Protein AF-A0A651F139-F1 (afdb_monomer_lite)

Foldseek 3Di:
DDPPDDPPPPPPPPVVVVVVVVVVVCCVVCVVVVVVVVVVVVVVVVVVVVVVVVVVVVVVVLVVQLVVCLVLLDLVSLVVSLVVVVLPLVSNLSSLLSSLVSLLVCLVVQFDDDSDPDPDDGDGHDLVNNLLSLVLRLVSLVVNLVVQLPLVRLVSNLSSLVSNLLSLCSNLVSPVVCNVVSNVVSLVSLVSSLVSCVVSVVVVSNVVSVVVCCVQPVDPPPCCVPVPVPDPDLVNDDPVPRDPPVPVPPPPPPVPPVPDDDDDDDPDDDDDPPPDDPDDDPPSVVSVVVSVVVVVPVPSPPNPPPDPDDPPDPDDDDDD

Radius of gyration: 32.13 Å; chains: 1; bounding box: 85×70×100 Å

pLDDT: mean 77.08, std 22.21, range [28.39, 98.5]

Structure (mmCIF, N/CA/C/O backbone):
data_AF-A0A651F139-F1
#
_entry.id   AF-A0A651F139-F1
#
loop_
_atom_site.group_PDB
_atom_site.id
_atom_site.type_symbol
_atom_site.label_atom_id
_atom_site.label_alt_id
_atom_site.label_comp_id
_atom_site.label_asym_id
_atom_site.label_entity_id
_atom_site.label_seq_id
_atom_site.pdbx_PDB_ins_code
_atom_site.Cartn_x
_atom_site.Cartn_y
_atom_site.Cartn_z
_atom_site.occupancy
_atom_site.B_iso_or_equiv
_atom_site.auth_seq_id
_atom_site.auth_comp_id
_atom_site.auth_asym_id
_atom_site.auth_atom_id
_atom_site.pdbx_PDB_model_num
ATOM 1 N N . MET A 1 1 ? -43.007 49.723 67.647 1.00 51.91 1 MET A N 1
ATOM 2 C CA . MET A 1 1 ? -42.426 49.113 66.438 1.00 51.91 1 MET A CA 1
ATOM 3 C C . MET A 1 1 ? -41.345 48.152 66.892 1.00 51.91 1 MET A C 1
ATOM 5 O O . MET A 1 1 ? -40.248 48.615 67.147 1.00 51.91 1 MET A O 1
ATOM 9 N N . ASP A 1 2 ? -41.707 46.887 67.118 1.00 53.62 2 ASP A N 1
ATOM 10 C CA . ASP A 1 2 ? -40.894 45.697 66.803 1.00 53.62 2 ASP A CA 1
ATOM 11 C C . ASP A 1 2 ? -41.680 44.429 67.192 1.00 53.62 2 ASP A C 1
ATOM 13 O O . ASP A 1 2 ? -41.345 43.703 68.119 1.00 53.62 2 ASP A O 1
ATOM 17 N N . ASP A 1 3 ? -42.765 44.176 66.454 1.00 53.47 3 ASP A N 1
ATOM 18 C CA . ASP A 1 3 ? -43.548 42.930 66.505 1.00 53.47 3 ASP A CA 1
ATOM 19 C C . ASP A 1 3 ? -43.219 42.073 65.269 1.00 53.47 3 ASP A C 1
ATOM 21 O O . ASP A 1 3 ? -44.079 41.742 64.456 1.00 53.47 3 ASP A O 1
ATOM 25 N N . ARG A 1 4 ? -41.928 41.789 65.056 1.00 56.38 4 ARG A N 1
ATOM 26 C CA . ARG A 1 4 ? -41.424 40.985 63.921 1.00 56.38 4 ARG A CA 1
ATOM 27 C C . ARG A 1 4 ? -40.583 39.785 64.342 1.00 56.38 4 ARG A C 1
ATOM 29 O O . ARG A 1 4 ? -39.736 39.322 63.582 1.00 56.38 4 ARG A O 1
ATOM 36 N N . GLN A 1 5 ? -40.786 39.260 65.543 1.00 57.16 5 GLN A N 1
ATOM 37 C CA . GLN A 1 5 ? -40.096 38.047 65.964 1.00 57.16 5 GLN A CA 1
ATOM 38 C C . GLN A 1 5 ? -41.053 37.114 66.694 1.00 57.16 5 GLN A C 1
ATOM 40 O O . GLN A 1 5 ? -41.706 37.516 67.649 1.00 57.16 5 GLN A O 1
ATOM 45 N N . ARG A 1 6 ? -41.026 35.844 66.269 1.00 53.59 6 ARG A N 1
ATOM 46 C CA . ARG A 1 6 ? -41.727 34.669 66.821 1.00 53.59 6 ARG A CA 1
ATOM 47 C C . ARG A 1 6 ? -43.095 34.350 66.231 1.00 53.59 6 ARG A C 1
ATOM 49 O O . ARG A 1 6 ? -44.037 34.042 66.944 1.00 53.59 6 ARG A O 1
ATOM 56 N N . GLU A 1 7 ? -43.117 34.226 64.915 1.00 49.03 7 GLU A N 1
ATOM 57 C CA . GLU A 1 7 ? -43.926 33.193 64.271 1.00 49.03 7 GLU A CA 1
ATOM 58 C C . GLU A 1 7 ? -42.969 32.229 63.556 1.00 49.03 7 GLU A C 1
ATOM 60 O O . GLU A 1 7 ? -42.883 32.159 62.335 1.00 49.03 7 GLU A O 1
ATOM 65 N N . VAL A 1 8 ? -42.140 31.533 64.343 1.00 54.72 8 VAL A N 1
ATOM 66 C CA . VAL A 1 8 ? -41.466 30.335 63.836 1.00 54.72 8 VAL A CA 1
ATOM 67 C C . VAL A 1 8 ? -42.555 29.277 63.783 1.00 54.72 8 VAL A C 1
ATOM 69 O O . VAL A 1 8 ? -43.053 28.860 64.824 1.00 54.72 8 VAL A O 1
ATOM 72 N N . GLN A 1 9 ? -42.960 28.921 62.568 1.00 52.00 9 GLN A N 1
ATOM 73 C CA . GLN A 1 9 ? -43.926 27.876 62.249 1.00 52.00 9 GLN A CA 1
ATOM 74 C C . GLN A 1 9 ? -43.577 26.568 62.979 1.00 52.00 9 GLN A C 1
ATOM 76 O O . GLN A 1 9 ? -42.793 25.745 62.508 1.00 52.00 9 GLN A O 1
ATOM 81 N N . VAL A 1 10 ? -44.184 26.363 64.147 1.00 51.84 10 VAL A N 1
ATOM 82 C CA . VAL A 1 10 ? -44.193 25.087 64.865 1.00 51.84 10 VAL A CA 1
ATOM 83 C C . VAL A 1 10 ? -45.232 24.205 64.176 1.00 51.84 10 VAL A C 1
ATOM 85 O O . VAL A 1 10 ? -46.392 24.156 64.566 1.00 51.84 10 VAL A O 1
ATOM 88 N N . GLY A 1 11 ? -44.835 23.575 63.073 1.00 49.31 11 GLY A N 1
ATOM 89 C CA . GLY A 1 11 ? -45.725 22.703 62.301 1.00 49.31 11 GLY A CA 1
ATOM 90 C C . GLY A 1 11 ? -45.061 21.956 61.146 1.00 49.31 11 GLY A C 1
ATOM 91 O O . GLY A 1 11 ? -45.548 20.898 60.764 1.00 49.31 11 GLY A O 1
ATOM 92 N N . ALA A 1 12 ? -43.924 22.438 60.633 1.00 51.22 12 ALA A N 1
ATOM 93 C CA . ALA A 1 12 ? -43.226 21.792 59.515 1.00 51.22 12 ALA A CA 1
ATOM 94 C C . ALA A 1 12 ? -42.280 20.639 59.933 1.00 51.22 12 ALA A C 1
ATOM 96 O O . ALA A 1 12 ? -42.012 19.743 59.142 1.00 51.22 12 ALA A O 1
ATOM 97 N N . GLY A 1 13 ? -41.818 20.592 61.190 1.00 48.34 13 GLY A N 1
ATOM 98 C CA . GLY A 1 13 ? -40.699 19.715 61.583 1.00 48.34 13 GLY A CA 1
ATOM 99 C C . GLY A 1 13 ? -41.026 18.258 61.954 1.00 48.34 13 GLY A C 1
ATOM 100 O O . GLY A 1 13 ? -40.115 17.438 62.042 1.00 48.34 13 GLY A O 1
ATOM 101 N N . LEU A 1 14 ? -42.294 17.896 62.189 1.00 52.28 14 LEU A N 1
ATOM 102 C CA . LEU A 1 14 ? -42.660 16.541 62.654 1.00 52.28 14 LEU A CA 1
ATOM 103 C C . LEU A 1 14 ? -42.935 15.547 61.514 1.00 52.28 14 LEU A C 1
ATOM 105 O O . LEU A 1 14 ? -42.746 14.345 61.699 1.00 52.28 14 LEU A O 1
ATOM 109 N N . HIS A 1 15 ? -43.320 16.028 60.328 1.00 51.31 15 HIS A N 1
ATOM 110 C CA . HIS A 1 15 ? -43.464 15.182 59.138 1.00 51.31 15 HIS A CA 1
ATOM 111 C C . HIS A 1 15 ? -42.159 15.051 58.336 1.00 51.31 15 HIS A C 1
ATOM 113 O O . HIS A 1 15 ? -41.885 13.965 57.832 1.00 51.31 15 HIS A O 1
ATOM 119 N N . GLU A 1 16 ? -41.296 16.074 58.316 1.00 51.41 16 GLU A N 1
ATOM 120 C CA . GLU A 1 16 ? -39.957 15.976 57.705 1.00 51.41 16 GLU A CA 1
ATOM 121 C C . GLU A 1 16 ? -39.023 15.013 58.459 1.00 51.41 16 GLU A C 1
ATOM 123 O O . GLU A 1 16 ? -38.202 14.332 57.846 1.00 51.41 16 GLU A O 1
ATOM 128 N N . SER A 1 17 ? -39.176 14.873 59.782 1.00 53.31 17 SER A N 1
ATOM 129 C CA . SER A 1 17 ? -38.327 13.973 60.577 1.00 53.31 17 SER A CA 1
ATOM 130 C C . SER A 1 17 ? -38.604 12.480 60.329 1.00 53.31 17 SER A C 1
ATOM 132 O O . SER A 1 17 ? -37.662 11.687 60.364 1.00 53.31 17 SER A O 1
ATOM 134 N N . ARG A 1 18 ? -39.854 12.091 60.021 1.00 57.59 18 ARG A N 1
ATOM 135 C CA . ARG A 1 18 ? -40.217 10.696 59.681 1.00 57.59 18 ARG A CA 1
ATOM 136 C C . ARG A 1 18 ? -39.731 10.278 58.296 1.00 57.59 18 ARG A C 1
ATOM 138 O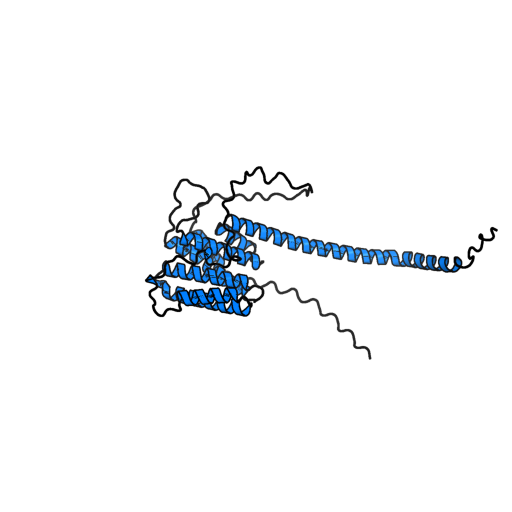 O . ARG A 1 18 ? -39.236 9.168 58.135 1.00 57.59 18 ARG A O 1
ATOM 145 N N . LEU A 1 19 ? -39.799 11.192 57.330 1.00 56.88 19 LEU A N 1
ATOM 146 C CA . LEU A 1 19 ? -39.287 10.977 55.972 1.00 56.88 19 LEU A CA 1
ATOM 147 C C . LEU A 1 19 ? -37.776 10.693 55.975 1.00 56.88 19 LEU A C 1
ATOM 149 O O . LEU A 1 19 ? -37.286 9.882 55.195 1.00 56.88 19 LEU A O 1
ATOM 153 N N . ASN A 1 20 ? -37.043 11.298 56.913 1.00 68.50 20 ASN A N 1
ATOM 154 C CA . ASN A 1 20 ? -35.616 11.046 57.085 1.00 68.50 20 ASN A CA 1
ATOM 155 C C . ASN A 1 20 ? -35.325 9.666 57.716 1.00 68.50 20 ASN A C 1
ATOM 157 O O . ASN A 1 20 ? -34.319 9.046 57.390 1.00 68.50 20 ASN A O 1
ATOM 161 N N . THR A 1 21 ? -36.197 9.144 58.590 1.00 75.50 21 THR A N 1
ATOM 162 C CA . THR A 1 21 ? -35.980 7.831 59.236 1.00 75.50 21 THR A CA 1
ATOM 163 C C . THR A 1 21 ? -36.226 6.672 58.270 1.00 75.50 21 THR A C 1
ATOM 165 O O . THR A 1 21 ? -35.417 5.752 58.207 1.00 75.50 21 THR A O 1
ATOM 168 N N . GLU A 1 22 ? -37.279 6.754 57.451 1.00 74.44 22 GLU A N 1
ATOM 169 C CA . GLU A 1 22 ? -37.560 5.752 56.410 1.00 74.44 22 GLU A CA 1
ATOM 170 C C . GLU A 1 22 ? -36.473 5.724 55.325 1.00 74.44 22 GLU A C 1
ATOM 172 O O . GLU A 1 22 ? -36.099 4.652 54.847 1.00 74.44 22 GLU A O 1
ATOM 177 N N . LEU A 1 23 ? -35.904 6.884 54.975 1.00 72.25 23 LEU A N 1
ATOM 178 C CA . LEU A 1 23 ? -34.776 6.966 54.046 1.00 72.25 23 LEU A CA 1
ATOM 179 C C . LEU A 1 23 ? -33.512 6.307 54.621 1.00 72.25 23 LEU A C 1
ATOM 181 O O . LEU A 1 23 ? -32.804 5.603 53.901 1.00 72.25 23 LEU A O 1
ATOM 185 N N . ILE A 1 24 ? -33.229 6.522 55.909 1.00 75.62 24 ILE A N 1
ATOM 186 C CA . ILE A 1 24 ? -32.069 5.935 56.591 1.00 75.62 24 ILE A CA 1
ATOM 187 C C . ILE A 1 24 ? -32.212 4.413 56.698 1.00 75.62 24 ILE A C 1
ATOM 189 O O . ILE A 1 24 ? -31.255 3.705 56.383 1.00 75.62 24 ILE A O 1
ATOM 193 N N . ASP A 1 25 ? -33.389 3.900 57.060 1.00 78.19 25 ASP A N 1
ATOM 194 C CA . ASP A 1 25 ? -33.637 2.454 57.118 1.00 78.19 25 ASP A CA 1
ATOM 195 C C . ASP A 1 25 ? -33.555 1.817 55.722 1.00 78.19 25 ASP A C 1
ATOM 197 O O . ASP A 1 25 ? -32.952 0.754 55.545 1.00 78.19 25 ASP A O 1
ATOM 201 N N . PHE A 1 26 ? -34.069 2.499 54.692 1.00 77.50 26 PHE A N 1
ATOM 202 C CA . PHE A 1 26 ? -33.920 2.058 53.306 1.00 77.50 26 PHE A CA 1
ATOM 203 C C . PHE A 1 26 ? -32.445 2.004 52.876 1.00 77.50 26 PHE A C 1
ATOM 205 O O . PHE A 1 26 ? -32.001 1.004 52.305 1.00 77.50 26 PHE A O 1
ATOM 212 N N . LEU A 1 27 ? -31.661 3.037 53.197 1.00 78.25 27 LEU A N 1
ATOM 213 C CA . LEU A 1 27 ? -30.221 3.078 52.931 1.00 78.25 27 LEU A CA 1
ATOM 214 C C . LEU A 1 27 ? -29.442 2.033 53.738 1.00 78.25 27 LEU A C 1
ATOM 216 O O . LEU A 1 27 ? -28.477 1.484 53.219 1.00 78.25 27 LEU A O 1
ATOM 220 N N . GLN A 1 28 ? -29.837 1.695 54.965 1.00 78.50 28 GLN A N 1
ATOM 221 C CA . GLN A 1 28 ? -29.161 0.637 55.723 1.00 78.50 28 GLN A CA 1
ATOM 222 C C . GLN A 1 28 ? -29.421 -0.755 55.142 1.00 78.50 28 GLN A C 1
ATOM 224 O O . GLN A 1 28 ? -28.505 -1.576 55.084 1.00 78.50 28 GLN A O 1
ATOM 229 N N . VAL A 1 29 ? -30.643 -1.019 54.675 1.00 83.12 29 VAL A N 1
ATOM 230 C CA . VAL A 1 29 ? -31.019 -2.339 54.148 1.00 83.12 29 VAL A CA 1
ATOM 231 C C . VAL A 1 29 ? -30.543 -2.536 52.707 1.00 83.12 29 VAL A C 1
ATOM 233 O O . VAL A 1 29 ? -30.032 -3.604 52.357 1.00 83.12 29 VAL A O 1
ATOM 236 N N . TRP A 1 30 ? -30.694 -1.518 51.859 1.00 87.50 30 TRP A N 1
ATOM 237 C CA . TRP A 1 30 ? -30.396 -1.611 50.428 1.00 87.50 30 TRP A CA 1
ATOM 238 C C . TRP A 1 30 ? -29.102 -0.919 50.022 1.00 87.50 30 TRP A C 1
ATOM 240 O O . TRP A 1 30 ? -28.516 -1.314 49.016 1.00 87.50 30 TRP A O 1
ATOM 250 N N . GLY A 1 31 ? -28.612 0.049 50.798 1.00 87.62 31 GLY A N 1
ATOM 251 C CA . GLY A 1 31 ? -27.410 0.821 50.477 1.00 87.62 31 GLY A CA 1
ATOM 252 C C . GLY A 1 31 ? -26.187 -0.043 50.185 1.00 87.62 31 GLY A C 1
ATOM 253 O O . GLY A 1 31 ? -25.585 0.172 49.137 1.00 87.62 31 GLY A O 1
ATOM 254 N N . PRO A 1 32 ? -25.850 -1.075 50.988 1.00 89.19 32 PRO A N 1
ATOM 255 C CA . PRO A 1 32 ? -24.727 -1.953 50.665 1.00 89.19 32 PRO A CA 1
ATOM 256 C C . PRO A 1 32 ? -24.907 -2.673 49.321 1.00 89.19 32 PRO A C 1
ATOM 258 O O . PRO A 1 32 ? -23.978 -2.727 48.523 1.00 89.19 32 PRO A O 1
ATOM 261 N N . ARG A 1 33 ? -26.115 -3.176 49.025 1.00 89.38 33 ARG A N 1
ATOM 262 C CA . ARG A 1 33 ? -26.419 -3.882 47.764 1.00 89.38 33 ARG A CA 1
ATOM 263 C C . ARG A 1 33 ? -26.351 -2.943 46.564 1.00 89.38 33 ARG A C 1
ATOM 265 O O . ARG A 1 33 ? -25.731 -3.288 45.565 1.00 89.38 33 ARG A O 1
ATOM 272 N N . VAL A 1 34 ? -26.942 -1.754 46.677 1.00 89.94 34 VAL A N 1
ATOM 273 C CA . VAL A 1 34 ? -26.877 -0.713 45.643 1.00 89.94 34 VAL A CA 1
ATOM 274 C C . VAL A 1 34 ? -25.430 -0.277 45.425 1.00 89.94 34 VAL A C 1
ATOM 276 O O . VAL A 1 34 ? -25.003 -0.160 44.281 1.00 89.94 34 VAL A O 1
ATOM 279 N N . LEU A 1 35 ? -24.642 -0.124 46.493 1.00 89.44 35 LEU A N 1
ATOM 280 C CA . LEU A 1 35 ? -23.224 0.215 46.399 1.00 89.44 35 LEU A CA 1
ATOM 281 C C . LEU A 1 35 ? -22.428 -0.872 45.667 1.00 89.44 35 LEU A C 1
ATOM 283 O O . LEU A 1 35 ? -21.607 -0.536 44.821 1.00 89.44 35 LEU A O 1
ATOM 287 N N . TYR A 1 36 ? -22.691 -2.158 45.927 1.00 93.38 36 TYR A N 1
ATOM 288 C CA . TYR A 1 36 ? -22.058 -3.253 45.183 1.00 93.38 36 TYR A CA 1
ATOM 289 C C . TYR A 1 36 ? -22.448 -3.263 43.704 1.00 93.38 36 TYR A C 1
ATOM 291 O O . TYR A 1 36 ? -21.587 -3.502 42.862 1.00 93.38 36 TYR A O 1
ATOM 299 N N . VAL A 1 37 ? -23.709 -2.970 43.372 1.00 94.62 37 VAL A N 1
ATOM 300 C CA . VAL A 1 37 ? -24.148 -2.852 41.972 1.00 94.62 37 VAL A CA 1
ATOM 301 C C . VAL A 1 37 ? -23.444 -1.684 41.286 1.00 94.62 37 VAL A C 1
ATOM 303 O O . VAL A 1 37 ? -22.879 -1.859 40.211 1.00 94.62 37 VAL A O 1
ATOM 306 N N . VAL A 1 38 ? -23.408 -0.509 41.920 1.00 93.06 38 VAL A N 1
ATOM 307 C CA . VAL A 1 38 ? -22.701 0.663 41.384 1.00 93.06 38 VAL A CA 1
ATOM 308 C C . VAL A 1 38 ? -21.208 0.370 41.232 1.00 93.06 38 VAL A C 1
ATOM 310 O O . VAL A 1 38 ? -20.633 0.671 40.191 1.00 93.06 38 VAL A O 1
ATOM 313 N N . LEU A 1 39 ? -20.584 -0.277 42.218 1.00 94.75 39 LEU A N 1
ATOM 314 C CA . LEU A 1 39 ? -19.184 -0.690 42.148 1.00 94.75 39 LEU A CA 1
ATOM 315 C C . LEU A 1 39 ? -18.940 -1.655 40.982 1.00 94.75 39 LEU A C 1
ATOM 317 O O . LEU A 1 39 ? -17.967 -1.483 40.253 1.00 94.75 39 LEU A O 1
ATOM 321 N N . ALA A 1 40 ? -19.822 -2.635 40.772 1.00 97.12 40 ALA A N 1
ATOM 322 C CA . ALA A 1 40 ? -19.722 -3.570 39.656 1.00 97.12 40 ALA A CA 1
ATOM 323 C C . ALA A 1 40 ? -19.821 -2.851 38.300 1.00 97.12 40 ALA A C 1
ATOM 325 O O . ALA A 1 40 ? -19.023 -3.128 37.407 1.00 97.12 40 ALA A O 1
ATOM 326 N N . VAL A 1 41 ? -20.736 -1.885 38.163 1.00 97.12 41 VAL A N 1
ATOM 327 C CA . VAL A 1 41 ? -20.865 -1.058 36.950 1.00 97.12 41 VAL A CA 1
ATOM 328 C C . VAL A 1 41 ? -19.607 -0.218 36.717 1.00 97.12 41 VAL A C 1
ATOM 330 O O . VAL A 1 41 ? -19.094 -0.179 35.601 1.00 97.12 41 VAL A O 1
ATOM 333 N N . VAL A 1 42 ? -19.068 0.413 37.764 1.00 96.75 42 VAL A N 1
ATOM 334 C CA . VAL A 1 42 ? -17.829 1.202 37.671 1.00 96.75 42 VAL A CA 1
ATOM 335 C C . VAL A 1 42 ? -16.645 0.321 37.267 1.00 96.75 42 VAL A C 1
ATOM 337 O O . VAL A 1 42 ? -15.878 0.702 36.385 1.00 96.75 42 VAL A O 1
ATOM 340 N N . LEU A 1 43 ? -16.507 -0.872 37.852 1.00 96.94 43 LEU A N 1
ATOM 341 C CA . LEU A 1 43 ? -15.449 -1.820 37.489 1.00 96.94 43 LEU A CA 1
ATOM 342 C C . LEU A 1 43 ? -15.587 -2.315 36.046 1.00 96.94 43 LEU A C 1
ATOM 344 O O . LEU A 1 43 ? -14.587 -2.369 35.333 1.00 96.94 43 LEU A O 1
ATOM 348 N N . ALA A 1 44 ? -16.806 -2.624 35.595 1.00 97.25 44 ALA A N 1
ATOM 349 C CA . ALA A 1 44 ? -17.061 -3.011 34.210 1.00 97.25 44 ALA A CA 1
ATOM 350 C C . ALA A 1 44 ? -16.672 -1.889 33.235 1.00 97.25 44 ALA A C 1
ATOM 352 O O . ALA A 1 44 ? -15.988 -2.141 32.245 1.00 97.25 44 ALA A O 1
ATOM 353 N N . TYR A 1 45 ? -17.028 -0.642 33.550 1.00 97.19 45 TYR A N 1
ATOM 354 C CA . TYR A 1 45 ? -16.668 0.521 32.740 1.00 97.19 45 TYR A CA 1
ATOM 355 C C . TYR A 1 45 ? -15.151 0.746 32.667 1.00 97.19 45 TYR A C 1
ATOM 357 O O . TYR A 1 45 ? -14.608 0.945 31.582 1.00 97.19 45 TYR A O 1
ATOM 365 N N . ILE A 1 46 ? -14.444 0.661 33.800 1.00 97.50 46 ILE A N 1
ATOM 366 C CA . ILE A 1 46 ? -12.976 0.767 33.836 1.00 97.50 46 ILE A CA 1
ATOM 367 C C . ILE A 1 46 ? -12.331 -0.365 33.025 1.00 97.50 46 ILE A C 1
ATOM 369 O O . ILE A 1 46 ? -11.376 -0.120 32.289 1.00 97.50 46 ILE A O 1
ATOM 373 N N . GLY A 1 47 ? -12.862 -1.587 33.130 1.00 97.62 47 GLY A N 1
ATOM 374 C CA . GLY A 1 47 ? -12.398 -2.738 32.358 1.00 97.62 47 GLY A CA 1
ATOM 375 C C . GLY A 1 47 ? -12.529 -2.528 30.847 1.00 97.62 47 GLY A C 1
ATOM 376 O O . GLY A 1 47 ? -11.574 -2.782 30.114 1.00 97.62 47 GLY A O 1
ATOM 377 N N . LEU A 1 48 ? -13.669 -1.998 30.389 1.00 97.56 48 LEU A N 1
ATOM 378 C CA . LEU A 1 48 ? -13.882 -1.651 28.980 1.00 97.56 48 LEU A CA 1
ATOM 379 C C . LEU A 1 48 ? -12.911 -0.560 28.513 1.00 97.56 48 LEU A C 1
ATOM 381 O O . LEU A 1 48 ? -12.216 -0.755 27.520 1.00 97.56 48 LEU A O 1
ATOM 385 N N . GLN A 1 49 ? -12.763 0.530 29.276 1.00 97.12 49 GLN A N 1
ATOM 386 C CA . GLN A 1 49 ? -11.806 1.590 28.937 1.00 97.12 49 GLN A CA 1
ATOM 387 C C . GLN A 1 49 ? -10.362 1.087 28.850 1.00 97.12 49 GLN A C 1
ATOM 389 O O . GLN A 1 49 ? -9.595 1.547 28.007 1.00 97.12 49 GLN A O 1
ATOM 394 N N . TYR A 1 50 ? -9.964 0.173 29.737 1.00 97.25 50 TYR A N 1
ATOM 395 C CA . TYR A 1 50 ? -8.632 -0.419 29.696 1.00 97.25 50 TYR A CA 1
ATOM 396 C C . TYR A 1 50 ? -8.423 -1.238 28.416 1.00 97.25 50 TYR A C 1
ATOM 398 O O . TYR A 1 50 ? -7.375 -1.117 27.781 1.00 97.25 50 TYR A O 1
ATOM 406 N N . LEU A 1 51 ? -9.426 -2.025 28.009 1.00 97.25 51 LEU A N 1
ATOM 407 C CA . LEU A 1 51 ? -9.372 -2.819 26.783 1.00 97.25 51 LEU A CA 1
ATOM 408 C C . LEU A 1 51 ? -9.293 -1.936 25.532 1.00 97.25 51 LEU A C 1
ATOM 410 O O . LEU A 1 51 ? -8.476 -2.208 24.652 1.00 97.25 51 LEU A O 1
ATOM 414 N N . ASP A 1 52 ? -10.094 -0.873 25.471 1.00 96.06 52 ASP A N 1
ATOM 415 C CA . ASP A 1 52 ? -10.093 0.061 24.343 1.00 96.06 52 ASP A CA 1
ATOM 416 C C . ASP A 1 52 ? -8.747 0.783 24.229 1.00 96.06 52 ASP A C 1
ATOM 418 O O . ASP A 1 52 ? -8.119 0.741 23.171 1.00 96.06 52 ASP A O 1
ATOM 422 N N . ARG A 1 53 ? -8.208 1.299 25.343 1.00 96.25 53 ARG A N 1
ATOM 423 C CA . ARG A 1 53 ? -6.858 1.893 25.370 1.00 96.25 53 ARG A CA 1
ATOM 424 C C . ARG A 1 53 ? -5.779 0.906 24.942 1.00 96.25 53 ARG A C 1
ATOM 426 O O . ARG A 1 53 ? -4.819 1.293 24.287 1.00 96.25 53 ARG A O 1
ATOM 433 N N . HIS A 1 54 ? -5.903 -0.365 25.317 1.00 96.00 54 HIS A N 1
ATOM 434 C CA . HIS A 1 54 ? -4.930 -1.380 24.922 1.00 96.00 54 HIS A CA 1
ATOM 435 C C . HIS A 1 54 ? -4.980 -1.658 23.411 1.00 96.00 54 HIS A C 1
ATOM 437 O O . HIS A 1 54 ? -3.937 -1.837 22.784 1.00 96.00 54 HIS A O 1
ATOM 443 N N . ARG A 1 55 ? -6.175 -1.658 22.805 1.00 94.06 55 ARG A N 1
ATOM 444 C CA . ARG A 1 55 ? -6.352 -1.786 21.347 1.00 94.06 55 ARG A CA 1
ATOM 445 C C . ARG A 1 55 ? -5.804 -0.569 20.604 1.00 94.06 55 ARG A C 1
ATOM 447 O O . ARG A 1 55 ? -5.077 -0.745 19.629 1.00 94.06 55 ARG A O 1
ATOM 454 N N . GLU A 1 56 ? -6.091 0.637 21.092 1.00 95.50 56 GLU A N 1
ATOM 455 C CA . GLU A 1 56 ? -5.549 1.891 20.552 1.00 95.50 56 GLU A CA 1
ATOM 456 C C . GLU A 1 56 ? -4.017 1.889 20.600 1.00 95.50 56 GLU A C 1
ATOM 458 O O . GLU A 1 56 ? -3.373 2.059 19.570 1.00 95.50 56 GLU A O 1
ATOM 463 N N . GLN A 1 57 ? -3.417 1.542 21.744 1.00 96.38 57 GLN A N 1
ATOM 464 C CA . GLN A 1 57 ? -1.958 1.464 21.887 1.00 96.38 57 GLN A CA 1
ATOM 465 C C . GLN A 1 57 ? -1.307 0.461 20.924 1.00 96.38 57 GLN A C 1
ATOM 467 O O . GLN A 1 57 ? -0.203 0.703 20.436 1.00 96.38 57 GLN A O 1
ATOM 472 N N . GLN A 1 58 ? -1.952 -0.675 20.644 1.00 95.19 58 GLN A N 1
ATOM 473 C CA . GLN A 1 58 ? -1.448 -1.635 19.655 1.00 95.19 58 GLN A CA 1
ATOM 474 C C . GLN A 1 58 ? -1.526 -1.103 18.222 1.00 95.19 58 GLN A C 1
ATOM 476 O O . GLN A 1 58 ? -0.689 -1.462 17.390 1.00 95.19 58 GLN A O 1
ATOM 481 N N . MET A 1 59 ? -2.540 -0.291 17.924 1.00 95.81 59 MET A N 1
ATOM 482 C CA . MET A 1 59 ? -2.688 0.355 16.626 1.00 95.81 59 MET A CA 1
ATOM 483 C C . MET A 1 59 ? -1.656 1.476 16.462 1.00 95.81 59 MET A C 1
ATOM 485 O O . MET A 1 59 ? -0.963 1.515 15.449 1.00 95.81 59 MET A O 1
ATOM 489 N N . ASP A 1 60 ? -1.471 2.308 17.488 1.00 96.94 60 ASP A N 1
ATOM 490 C CA . ASP A 1 60 ? -0.488 3.395 17.506 1.00 96.94 60 ASP A CA 1
ATOM 491 C C . ASP A 1 60 ? 0.939 2.877 17.313 1.00 96.94 60 ASP A C 1
ATOM 493 O O . ASP A 1 60 ? 1.692 3.418 16.504 1.00 96.94 60 ASP A O 1
ATOM 497 N N . ARG A 1 61 ? 1.307 1.788 18.002 1.00 97.25 61 ARG A N 1
ATOM 498 C CA . ARG A 1 61 ? 2.619 1.140 17.823 1.00 97.25 61 ARG A CA 1
ATOM 499 C C . ARG A 1 61 ? 2.818 0.650 16.394 1.00 97.25 61 ARG A C 1
ATOM 501 O O . ARG A 1 61 ? 3.859 0.907 15.802 1.00 97.25 61 ARG A O 1
ATOM 508 N N . ALA A 1 62 ? 1.805 0.008 15.821 1.00 97.06 62 ALA A N 1
ATOM 509 C CA . ALA A 1 62 ? 1.885 -0.511 14.463 1.00 97.06 62 ALA A CA 1
ATOM 510 C C . ALA A 1 62 ? 1.991 0.615 13.414 1.00 97.06 62 ALA A C 1
ATOM 512 O O . ALA A 1 62 ? 2.747 0.501 12.451 1.00 97.06 62 ALA A O 1
ATOM 513 N N . TYR A 1 63 ? 1.301 1.742 13.621 1.00 97.81 63 TYR A N 1
ATOM 514 C CA . TYR A 1 63 ? 1.489 2.934 12.790 1.00 97.81 63 TYR A CA 1
ATOM 515 C C . TYR A 1 63 ? 2.858 3.586 12.988 1.00 97.81 63 TYR A C 1
ATOM 517 O O . TYR A 1 63 ? 3.422 4.085 12.015 1.00 97.81 63 TYR A O 1
ATOM 525 N N . ALA A 1 64 ? 3.408 3.581 14.204 1.00 97.88 64 ALA A N 1
ATOM 526 C CA . ALA A 1 64 ? 4.752 4.089 14.464 1.00 97.88 64 ALA A CA 1
ATOM 527 C C . ALA A 1 64 ? 5.823 3.252 13.743 1.00 97.88 64 ALA A C 1
ATOM 529 O O . ALA A 1 64 ? 6.713 3.822 13.112 1.00 97.88 64 ALA A O 1
ATOM 530 N N . GLU A 1 65 ? 5.699 1.922 13.763 1.00 97.62 65 GLU A N 1
ATOM 531 C CA . GLU A 1 65 ? 6.566 1.002 13.013 1.00 97.62 65 GLU A CA 1
ATOM 532 C C . GLU A 1 65 ? 6.470 1.247 11.501 1.00 97.62 65 GLU A C 1
ATOM 534 O O . GLU A 1 65 ? 7.489 1.452 10.840 1.00 97.62 65 GLU A O 1
ATOM 539 N N . LEU A 1 66 ? 5.248 1.340 10.964 1.00 97.75 66 LEU A N 1
ATOM 540 C CA . LEU A 1 66 ? 5.019 1.677 9.559 1.00 97.75 66 LEU A CA 1
ATOM 541 C C . LEU A 1 66 ? 5.626 3.030 9.181 1.00 97.75 66 LEU A C 1
ATOM 543 O O . LEU A 1 66 ? 6.270 3.153 8.143 1.00 97.75 66 LEU A O 1
ATOM 547 N N . GLN A 1 67 ? 5.421 4.059 10.004 1.00 97.75 67 GLN A N 1
ATOM 548 C CA . GLN A 1 67 ? 5.949 5.390 9.732 1.00 97.75 67 GLN A CA 1
ATOM 549 C C . GLN A 1 67 ? 7.479 5.391 9.759 1.00 97.75 67 GLN A C 1
ATOM 551 O O . GLN A 1 67 ? 8.092 6.051 8.922 1.00 97.75 67 GLN A O 1
ATOM 556 N N . SER A 1 68 ? 8.090 4.640 10.678 1.00 96.75 68 SER A N 1
ATOM 557 C CA . SER A 1 68 ? 9.539 4.445 10.718 1.00 96.75 68 SER A CA 1
ATOM 558 C C . SER A 1 68 ? 10.039 3.812 9.415 1.00 96.75 68 SER A C 1
ATOM 560 O O . SER A 1 68 ? 10.891 4.395 8.745 1.00 96.75 68 SER A O 1
ATOM 562 N N . ALA A 1 69 ? 9.427 2.703 8.984 1.00 96.50 69 ALA A N 1
ATOM 563 C CA . ALA A 1 69 ? 9.787 2.012 7.744 1.00 96.50 69 ALA A CA 1
ATOM 564 C C . ALA A 1 69 ? 9.569 2.875 6.485 1.00 96.50 69 ALA A C 1
ATOM 566 O O . ALA A 1 69 ? 10.374 2.857 5.555 1.00 96.50 69 ALA A O 1
ATOM 567 N N . LEU A 1 70 ? 8.517 3.701 6.451 1.00 95.75 70 LEU A N 1
ATOM 568 C CA . LEU A 1 70 ? 8.286 4.651 5.356 1.00 95.75 70 LEU A CA 1
ATOM 569 C C . LEU A 1 70 ? 9.342 5.767 5.316 1.00 95.75 70 LEU A C 1
ATOM 571 O O . LEU A 1 70 ? 9.688 6.248 4.235 1.00 95.75 70 LEU A O 1
ATOM 575 N N . VAL A 1 71 ? 9.844 6.201 6.476 1.00 94.94 71 VAL A N 1
ATOM 576 C CA . VAL A 1 71 ? 10.879 7.240 6.574 1.00 94.94 71 VAL A CA 1
ATOM 577 C C . VAL A 1 71 ? 12.240 6.703 6.143 1.00 94.94 71 VAL A C 1
ATOM 579 O O . VAL A 1 71 ? 12.923 7.387 5.371 1.00 94.94 71 VAL A O 1
ATOM 582 N N . THR A 1 72 ? 12.618 5.498 6.590 1.00 93.31 72 THR A N 1
ATOM 583 C CA . THR A 1 72 ? 13.843 4.836 6.113 1.00 93.31 72 THR A CA 1
ATOM 584 C C . THR A 1 72 ? 13.732 4.578 4.612 1.00 93.31 72 THR A C 1
ATOM 586 O O . THR A 1 72 ? 14.642 4.908 3.846 1.00 93.31 72 THR A O 1
ATOM 589 N N . GLY A 1 73 ? 12.558 4.127 4.164 1.00 91.62 73 GLY A N 1
ATOM 590 C CA . GLY A 1 73 ? 12.278 3.784 2.775 1.00 91.62 73 GLY A CA 1
ATOM 591 C C . GLY A 1 73 ? 13.065 2.557 2.323 1.00 91.62 73 GLY A C 1
ATOM 592 O O . GLY A 1 73 ? 13.423 2.488 1.153 1.00 91.62 73 GLY A O 1
ATOM 593 N N . GLN A 1 74 ? 13.375 1.655 3.256 1.00 91.44 74 GLN A N 1
ATOM 594 C CA . GLN A 1 74 ? 13.943 0.338 2.974 1.00 91.44 74 GLN A CA 1
ATOM 595 C C . GLN A 1 74 ? 12.813 -0.596 2.536 1.00 91.44 74 GLN A C 1
ATOM 597 O O . GLN A 1 74 ? 11.795 -0.704 3.224 1.00 91.44 74 GLN A O 1
ATOM 602 N N . ILE A 1 75 ? 12.992 -1.268 1.399 1.00 95.06 75 ILE A N 1
ATOM 603 C CA . ILE A 1 75 ? 11.990 -2.187 0.842 1.00 95.06 75 ILE A CA 1
ATOM 604 C C . ILE A 1 75 ? 11.738 -3.349 1.815 1.00 95.06 75 ILE A C 1
ATOM 606 O O . ILE A 1 75 ? 10.585 -3.618 2.152 1.00 95.06 75 ILE A O 1
ATOM 610 N N . ASP A 1 76 ? 12.800 -3.959 2.346 1.00 95.25 76 ASP A N 1
ATOM 611 C CA . ASP A 1 76 ? 12.697 -5.093 3.274 1.00 95.25 76 ASP A CA 1
ATOM 612 C C . ASP A 1 76 ? 11.986 -4.732 4.578 1.00 95.25 76 ASP A C 1
ATOM 614 O O . ASP A 1 76 ? 11.104 -5.466 5.022 1.00 95.25 76 ASP A O 1
ATOM 618 N N . GLY A 1 77 ? 12.294 -3.567 5.156 1.00 95.81 77 GLY A N 1
ATOM 619 C CA . GLY A 1 77 ? 11.623 -3.093 6.369 1.00 95.81 77 GLY A CA 1
ATOM 620 C C . GLY A 1 77 ? 10.121 -2.871 6.161 1.00 95.81 77 GLY A C 1
ATOM 621 O O . GLY A 1 77 ? 9.320 -3.120 7.059 1.00 95.81 77 GLY A O 1
ATOM 622 N N . LEU A 1 78 ? 9.705 -2.453 4.961 1.00 97.44 78 LEU A N 1
ATOM 623 C CA . LEU A 1 78 ? 8.286 -2.323 4.624 1.00 97.44 78 LEU A CA 1
ATOM 624 C C . LEU A 1 78 ? 7.607 -3.690 4.478 1.00 97.44 78 LEU A C 1
ATOM 626 O O . LEU A 1 78 ? 6.484 -3.851 4.956 1.00 97.44 78 LEU A O 1
ATOM 630 N N . PHE A 1 79 ? 8.272 -4.683 3.887 1.00 97.31 79 PHE A N 1
ATOM 631 C CA . PHE A 1 79 ? 7.748 -6.052 3.838 1.00 97.31 79 PHE A CA 1
ATOM 632 C C . PHE A 1 79 ? 7.659 -6.698 5.221 1.00 97.31 79 PHE A C 1
ATOM 634 O O . PHE A 1 79 ? 6.657 -7.341 5.528 1.00 97.31 79 PHE A O 1
ATOM 641 N N . GLU A 1 80 ? 8.649 -6.473 6.083 1.00 97.50 80 GLU A N 1
ATOM 642 C CA . GLU A 1 80 ? 8.622 -6.951 7.464 1.00 97.50 80 GLU A CA 1
ATOM 643 C C . GLU A 1 80 ? 7.434 -6.360 8.238 1.00 97.50 80 GLU A C 1
ATOM 645 O O . GLU A 1 80 ? 6.677 -7.094 8.875 1.00 97.50 80 GLU A O 1
ATOM 650 N N . VAL A 1 81 ? 7.204 -5.045 8.135 1.00 97.69 81 VAL A N 1
ATOM 651 C CA . VAL A 1 81 ? 6.027 -4.399 8.741 1.00 97.69 81 VAL A CA 1
ATOM 652 C C . VAL A 1 81 ? 4.726 -4.954 8.159 1.00 97.69 81 VAL A C 1
ATOM 654 O O . VAL A 1 81 ? 3.761 -5.154 8.903 1.00 97.69 81 VAL A O 1
ATOM 657 N N . ALA A 1 82 ? 4.678 -5.204 6.848 1.00 97.62 82 ALA A N 1
ATOM 658 C CA . ALA A 1 82 ? 3.505 -5.783 6.208 1.00 97.62 82 ALA A CA 1
ATOM 659 C C . ALA A 1 82 ? 3.176 -7.162 6.799 1.00 97.62 82 ALA A C 1
ATOM 661 O O . ALA A 1 82 ? 2.029 -7.398 7.177 1.00 97.62 82 ALA A O 1
ATOM 662 N N . GLU A 1 83 ? 4.171 -8.040 6.933 1.00 97.06 83 GLU A N 1
ATOM 663 C CA . GLU A 1 83 ? 3.974 -9.398 7.447 1.00 97.06 83 GLU A CA 1
ATOM 664 C C . GLU A 1 83 ? 3.621 -9.399 8.942 1.00 97.06 83 GLU A C 1
ATOM 666 O O . GLU A 1 83 ? 2.637 -10.021 9.351 1.00 97.06 83 GLU A O 1
ATOM 671 N N . ASN A 1 84 ? 4.330 -8.608 9.755 1.00 97.50 84 ASN A N 1
ATOM 672 C CA . ASN A 1 84 ? 4.070 -8.490 11.195 1.00 97.50 84 ASN A CA 1
ATOM 673 C C . ASN A 1 84 ? 2.653 -7.983 11.509 1.00 97.50 84 ASN A C 1
ATOM 675 O O . ASN A 1 84 ? 2.079 -8.316 12.549 1.00 97.50 84 ASN A O 1
ATOM 679 N N . HIS A 1 85 ? 2.065 -7.192 10.606 1.00 97.06 85 HIS A N 1
ATOM 680 C CA . HIS A 1 85 ? 0.722 -6.630 10.760 1.00 97.06 85 HIS A CA 1
ATOM 681 C C . HIS A 1 85 ? -0.254 -7.105 9.680 1.00 97.06 85 HIS A C 1
ATOM 683 O O . HIS A 1 85 ? -1.208 -6.390 9.363 1.00 97.06 85 HIS A O 1
ATOM 689 N N . ARG A 1 86 ? -0.088 -8.333 9.166 1.00 95.38 86 ARG A N 1
ATOM 690 C CA . ARG A 1 86 ? -0.956 -8.915 8.122 1.00 95.38 86 ARG A CA 1
ATOM 691 C C . ARG A 1 86 ? -2.439 -8.963 8.509 1.00 95.38 86 ARG A C 1
ATOM 693 O O . ARG A 1 86 ? -3.304 -8.812 7.655 1.00 95.38 86 ARG A O 1
ATOM 700 N N . SER A 1 87 ? -2.750 -9.094 9.803 1.00 93.94 87 SER A N 1
ATOM 701 C CA . SER A 1 87 ? -4.128 -9.053 10.329 1.00 93.94 87 SER A CA 1
ATOM 702 C C . SER A 1 87 ? -4.756 -7.650 10.348 1.00 93.94 87 SER A C 1
ATOM 704 O O . SER A 1 87 ? -5.970 -7.512 10.504 1.00 93.94 87 SER A O 1
ATOM 706 N N . LYS A 1 88 ? -3.952 -6.591 10.194 1.00 94.38 88 LYS A N 1
ATOM 707 C CA . LYS A 1 88 ? -4.392 -5.191 10.174 1.00 94.38 88 LYS A CA 1
ATOM 708 C C . LYS A 1 88 ? -4.325 -4.665 8.741 1.00 94.38 88 LYS A C 1
ATOM 710 O O . LYS A 1 88 ? -3.375 -3.975 8.372 1.00 94.38 88 LYS A O 1
ATOM 715 N N . ASN A 1 89 ? -5.369 -4.937 7.953 1.00 92.25 89 ASN A N 1
ATOM 716 C CA . ASN A 1 89 ? -5.408 -4.668 6.505 1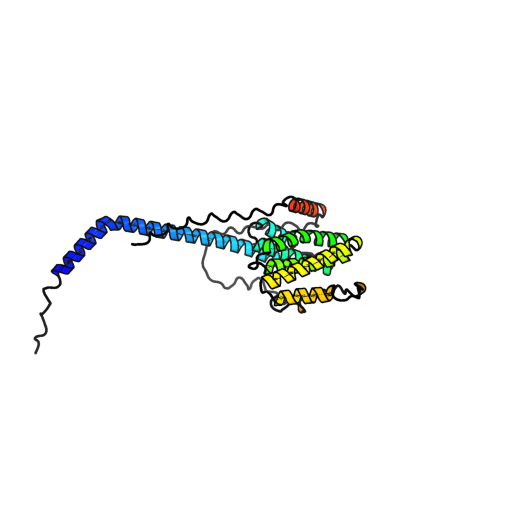.00 92.25 89 ASN A CA 1
ATOM 717 C C . ASN A 1 89 ? -4.881 -3.284 6.091 1.00 92.25 89 ASN A C 1
ATOM 719 O O . ASN A 1 89 ? -4.181 -3.188 5.090 1.00 92.25 89 ASN A O 1
ATOM 723 N N . ALA A 1 90 ? -5.187 -2.214 6.835 1.00 95.94 90 ALA A N 1
ATOM 724 C CA . ALA A 1 90 ? -4.734 -0.859 6.500 1.00 95.94 90 ALA A CA 1
ATOM 725 C C . ALA A 1 90 ? -3.207 -0.683 6.607 1.00 95.94 90 ALA A C 1
ATOM 727 O O . ALA A 1 90 ? -2.614 0.009 5.783 1.00 95.94 90 ALA A O 1
ATOM 728 N N . ILE A 1 91 ? -2.573 -1.306 7.605 1.00 97.25 91 ILE A N 1
ATOM 729 C CA . ILE A 1 91 ? -1.123 -1.219 7.829 1.00 97.25 91 ILE A CA 1
ATOM 730 C C . ILE A 1 91 ? -0.399 -2.068 6.795 1.00 97.25 91 ILE A C 1
ATOM 732 O O . ILE A 1 91 ? 0.473 -1.550 6.102 1.00 97.25 91 ILE A O 1
ATOM 736 N N . TRP A 1 92 ? -0.840 -3.316 6.617 1.00 97.81 92 TRP A N 1
ATOM 737 C CA . TRP A 1 92 ? -0.331 -4.201 5.573 1.00 97.81 92 TRP A CA 1
ATOM 738 C C . TRP A 1 92 ? -0.435 -3.558 4.181 1.00 97.81 92 TRP A C 1
ATOM 740 O O . TRP A 1 92 ? 0.570 -3.417 3.489 1.00 97.81 92 TRP A O 1
ATOM 750 N N . SER A 1 93 ? -1.615 -3.049 3.808 1.00 97.75 93 SER A N 1
ATOM 751 C CA . SER A 1 93 ? -1.829 -2.416 2.496 1.00 97.75 93 SER A CA 1
ATOM 752 C C . SER A 1 93 ? -0.905 -1.222 2.283 1.00 97.75 93 SER A C 1
ATOM 754 O O . SER A 1 93 ? -0.286 -1.089 1.230 1.00 97.75 93 SER A O 1
ATOM 756 N N . LYS A 1 94 ? -0.780 -0.354 3.292 1.00 97.88 94 LYS A N 1
ATOM 757 C CA . LYS A 1 94 ? 0.049 0.849 3.198 1.00 97.88 94 LYS A CA 1
ATOM 758 C C . LYS A 1 94 ? 1.543 0.527 3.156 1.00 97.88 94 LYS A C 1
ATOM 760 O O . LYS A 1 94 ? 2.276 1.220 2.456 1.00 97.88 94 LYS A O 1
ATOM 765 N N . ALA A 1 95 ? 1.981 -0.521 3.849 1.00 98.25 95 ALA A N 1
ATOM 766 C CA . ALA A 1 95 ? 3.354 -1.008 3.795 1.00 98.25 95 ALA A CA 1
ATOM 767 C C . ALA A 1 95 ? 3.709 -1.533 2.394 1.00 98.25 95 ALA A C 1
ATOM 769 O O . ALA A 1 95 ? 4.686 -1.078 1.806 1.00 98.25 95 ALA A O 1
ATOM 770 N N . ILE A 1 96 ? 2.861 -2.390 1.811 1.00 98.50 96 ILE A N 1
ATOM 771 C CA . ILE A 1 96 ? 3.047 -2.928 0.452 1.00 98.50 96 ILE A CA 1
ATOM 772 C C . ILE A 1 96 ? 3.011 -1.819 -0.609 1.00 98.50 96 ILE A C 1
ATOM 774 O O . ILE A 1 96 ? 3.871 -1.765 -1.491 1.00 98.50 96 ILE A O 1
ATOM 778 N N . ILE A 1 97 ? 2.057 -0.885 -0.514 1.00 98.12 97 ILE A N 1
ATOM 779 C CA . ILE A 1 97 ? 2.003 0.286 -1.403 1.00 98.12 97 ILE A CA 1
ATOM 780 C C . ILE A 1 97 ? 3.285 1.115 -1.252 1.00 98.12 97 ILE A C 1
ATOM 782 O O . ILE A 1 97 ? 3.891 1.483 -2.258 1.00 98.12 97 ILE A O 1
ATOM 786 N N . GLY A 1 98 ? 3.748 1.356 -0.023 1.00 97.50 98 GLY A N 1
ATOM 787 C CA . GLY A 1 98 ? 5.015 2.034 0.244 1.00 97.50 98 GLY A CA 1
ATOM 788 C C . GLY A 1 98 ? 6.213 1.328 -0.395 1.00 97.50 98 GLY A C 1
ATOM 789 O O . GLY A 1 98 ? 7.008 1.983 -1.068 1.00 97.50 98 GLY A O 1
ATOM 790 N N . ALA A 1 99 ? 6.314 0.003 -0.256 1.00 97.75 99 ALA A N 1
ATOM 791 C CA . ALA A 1 99 ? 7.397 -0.797 -0.830 1.00 97.75 99 ALA A CA 1
ATOM 792 C C . ALA A 1 99 ? 7.404 -0.690 -2.360 1.00 97.75 99 ALA A C 1
ATOM 794 O O . ALA A 1 99 ? 8.429 -0.383 -2.966 1.00 97.75 99 ALA A O 1
ATOM 795 N N . SER A 1 100 ? 6.231 -0.821 -2.986 1.00 98.00 100 SER A N 1
ATOM 796 C CA . SER A 1 100 ? 6.095 -0.683 -4.439 1.00 98.00 100 SER A CA 1
ATOM 797 C C . SER A 1 100 ? 6.524 0.692 -4.956 1.00 98.00 100 SER A C 1
ATOM 799 O O . SER A 1 100 ? 7.121 0.801 -6.024 1.00 98.00 100 SER A O 1
ATOM 801 N N . GLN A 1 101 ? 6.274 1.754 -4.188 1.00 96.94 101 GLN A N 1
ATOM 802 C CA . GLN A 1 101 ? 6.702 3.102 -4.538 1.00 96.94 101 GLN A CA 1
ATOM 803 C C . GLN A 1 101 ? 8.224 3.283 -4.454 1.00 96.94 101 GLN A C 1
ATOM 805 O O . GLN A 1 101 ? 8.768 4.052 -5.249 1.00 96.94 101 GLN A O 1
ATOM 810 N N . GLN A 1 102 ? 8.900 2.605 -3.520 1.00 95.44 102 GLN A N 1
ATOM 811 C CA . GLN A 1 102 ? 10.367 2.594 -3.461 1.00 95.44 102 GLN A CA 1
ATOM 812 C C . GLN A 1 102 ? 10.945 1.825 -4.650 1.00 95.44 102 GLN A C 1
ATOM 814 O O . GLN A 1 102 ? 11.774 2.378 -5.368 1.00 95.44 102 GLN A O 1
ATOM 819 N N . VAL A 1 103 ? 10.402 0.639 -4.955 1.00 95.88 103 VAL A N 1
ATOM 820 C CA . VAL A 1 103 ? 10.790 -0.151 -6.138 1.00 95.88 103 VAL A CA 1
ATOM 821 C C . VAL A 1 103 ? 10.646 0.662 -7.428 1.00 95.88 103 VAL A C 1
ATOM 823 O O . VAL A 1 103 ? 11.564 0.694 -8.242 1.00 95.88 103 VAL A O 1
ATOM 826 N N . ILE A 1 104 ? 9.528 1.376 -7.625 1.00 95.44 104 ILE A N 1
ATOM 827 C CA . ILE A 1 104 ? 9.344 2.250 -8.800 1.00 95.44 104 ILE A CA 1
ATOM 828 C C . ILE A 1 104 ? 10.443 3.324 -8.871 1.00 95.44 104 ILE A C 1
ATOM 830 O O . ILE A 1 104 ? 10.912 3.645 -9.966 1.00 95.44 104 ILE A O 1
ATOM 834 N N . GLY A 1 105 ? 10.840 3.893 -7.730 1.00 92.31 105 GLY A N 1
ATOM 835 C CA . GLY A 1 105 ? 11.914 4.881 -7.644 1.00 92.31 105 GLY A CA 1
ATOM 836 C C . GLY A 1 105 ? 13.276 4.300 -8.027 1.00 92.31 105 GLY A C 1
ATOM 837 O O . GLY A 1 105 ? 13.939 4.839 -8.913 1.00 92.31 105 GLY A O 1
ATOM 838 N N . GLU A 1 106 ? 13.660 3.180 -7.416 1.00 91.56 106 GLU A N 1
ATOM 839 C CA . GLU A 1 106 ? 14.951 2.512 -7.635 1.00 91.56 106 GLU A CA 1
ATOM 840 C C . GLU A 1 106 ? 15.088 1.980 -9.062 1.00 91.56 106 GLU A C 1
ATOM 842 O O . GLU A 1 106 ? 16.083 2.246 -9.736 1.00 91.56 106 GLU A O 1
ATOM 847 N N . VAL A 1 107 ? 14.048 1.333 -9.594 1.00 93.56 107 VAL A N 1
ATOM 848 C CA . VAL A 1 107 ? 14.052 0.814 -10.969 1.00 93.56 107 VAL A CA 1
ATOM 849 C C . VAL A 1 107 ? 14.138 1.946 -11.997 1.00 93.56 107 VAL A C 1
ATOM 851 O O . VAL A 1 107 ? 14.764 1.765 -13.046 1.00 93.56 107 VAL A O 1
ATOM 854 N N . ARG A 1 108 ? 13.549 3.118 -11.710 1.00 88.88 108 ARG A N 1
ATOM 855 C CA . ARG A 1 108 ? 13.619 4.296 -12.590 1.00 88.88 108 ARG A CA 1
ATOM 856 C C . ARG A 1 108 ? 15.004 4.930 -12.573 1.00 88.88 108 ARG A C 1
ATOM 858 O O . ARG A 1 108 ? 15.555 5.208 -13.634 1.00 88.88 108 ARG A O 1
ATOM 865 N N . VAL A 1 109 ? 15.541 5.175 -11.381 1.00 88.38 109 VAL A N 1
ATOM 866 C CA . VAL A 1 109 ? 16.856 5.803 -11.191 1.00 88.38 109 VAL A CA 1
ATOM 867 C C . VAL A 1 109 ? 17.961 4.874 -11.687 1.00 88.38 109 VAL A C 1
ATOM 869 O O . VAL A 1 109 ? 18.909 5.316 -12.328 1.00 88.38 109 VAL A O 1
ATOM 872 N N . GLY A 1 110 ? 17.784 3.571 -11.486 1.00 83.44 110 GLY A N 1
ATOM 873 C CA . GLY A 1 110 ? 18.682 2.545 -11.976 1.00 83.44 110 GLY A CA 1
ATOM 874 C C . GLY A 1 110 ? 19.915 2.300 -11.130 1.00 83.44 110 GLY A C 1
ATOM 875 O O . GLY A 1 110 ? 20.843 1.646 -11.602 1.00 83.44 110 GLY A O 1
ATOM 876 N N . TYR A 1 111 ? 19.895 2.803 -9.906 1.00 81.06 111 TYR A N 1
ATOM 877 C CA . TYR A 1 111 ? 20.917 2.614 -8.898 1.00 81.06 111 TYR A CA 1
ATOM 878 C C . TYR A 1 111 ? 20.261 2.012 -7.668 1.00 81.06 111 TYR A C 1
ATOM 880 O O . TYR A 1 111 ? 19.121 2.358 -7.344 1.00 81.06 111 TYR A O 1
ATOM 888 N N . GLU A 1 112 ? 20.987 1.129 -7.000 1.00 75.62 112 GLU A N 1
ATOM 889 C CA . GLU A 1 112 ? 20.569 0.623 -5.704 1.00 75.62 112 GLU A CA 1
ATOM 890 C C . GLU A 1 112 ? 20.709 1.730 -4.659 1.00 75.62 112 GLU A C 1
ATOM 892 O O . GLU A 1 112 ? 21.638 2.548 -4.700 1.00 75.62 112 GLU A O 1
ATOM 897 N N . ARG A 1 113 ? 19.759 1.799 -3.728 1.00 74.38 113 ARG A N 1
ATOM 898 C CA . ARG A 1 113 ? 19.812 2.798 -2.670 1.00 74.38 113 ARG A CA 1
ATOM 899 C C . ARG A 1 113 ? 20.805 2.351 -1.603 1.00 74.38 113 ARG A C 1
ATOM 901 O O . ARG A 1 113 ? 20.497 1.501 -0.779 1.00 74.38 113 ARG A O 1
ATOM 908 N N . VAL A 1 114 ? 21.978 2.974 -1.584 1.00 75.81 114 VAL A N 1
ATOM 909 C CA . VAL A 1 114 ? 22.981 2.731 -0.541 1.00 75.81 114 VAL A CA 1
ATOM 910 C C . VAL A 1 114 ? 22.578 3.486 0.732 1.00 75.81 114 VAL A C 1
ATOM 912 O O . VAL A 1 114 ? 22.271 4.679 0.693 1.00 75.81 114 VAL A O 1
ATOM 915 N N . GLU A 1 115 ? 22.528 2.783 1.865 1.00 69.44 115 GLU A N 1
ATOM 916 C CA . GLU A 1 115 ? 22.109 3.349 3.160 1.00 69.44 115 GLU A CA 1
ATOM 917 C C . GLU A 1 115 ? 23.106 4.342 3.752 1.00 69.44 115 GLU A C 1
ATOM 919 O O . GLU A 1 115 ? 22.725 5.236 4.511 1.00 69.44 115 GLU A O 1
ATOM 924 N N . GLN A 1 116 ? 24.384 4.180 3.427 1.00 71.62 116 GLN A N 1
ATOM 925 C CA . GLN A 1 116 ? 25.449 5.040 3.914 1.00 71.62 116 GLN A CA 1
ATOM 926 C C . GLN A 1 116 ? 25.842 6.032 2.825 1.00 71.62 116 GLN A C 1
ATOM 928 O O . GLN A 1 116 ? 25.890 5.680 1.649 1.00 71.62 116 GLN A O 1
ATOM 933 N N . GLU A 1 117 ? 26.146 7.271 3.225 1.00 61.94 117 GLU A N 1
ATOM 934 C CA . GLU A 1 117 ? 26.849 8.239 2.376 1.00 61.94 117 GLU A CA 1
ATOM 935 C C . GLU A 1 117 ? 28.263 7.707 2.109 1.00 61.94 117 GLU A C 1
ATOM 937 O O . GLU A 1 117 ? 29.251 8.124 2.713 1.00 61.94 117 GLU A O 1
ATOM 942 N N . THR A 1 118 ? 28.357 6.710 1.237 1.00 65.50 118 THR A N 1
ATOM 943 C CA . THR A 1 118 ? 29.619 6.257 0.691 1.00 65.50 118 THR A CA 1
ATOM 944 C C . THR A 1 118 ? 30.035 7.267 -0.363 1.00 65.50 118 THR A C 1
ATOM 946 O O . THR A 1 118 ? 29.232 7.698 -1.187 1.00 65.50 118 THR A O 1
ATOM 949 N N . THR A 1 119 ? 31.311 7.638 -0.373 1.00 71.88 119 THR A N 1
ATOM 950 C CA . THR A 1 119 ? 31.882 8.446 -1.464 1.00 71.88 119 THR A CA 1
ATOM 951 C C . THR A 1 119 ? 31.914 7.670 -2.790 1.00 71.88 119 THR A C 1
ATOM 953 O O . THR A 1 119 ? 32.205 8.243 -3.836 1.00 71.88 119 THR A O 1
ATOM 956 N N . GLU A 1 120 ? 31.650 6.364 -2.750 1.00 74.88 120 GLU A N 1
ATOM 957 C CA . GLU A 1 120 ? 31.569 5.492 -3.916 1.00 74.88 120 GLU A CA 1
ATOM 958 C C . GLU A 1 120 ? 30.212 5.646 -4.611 1.00 74.88 120 GLU A C 1
ATOM 960 O O . GLU A 1 120 ? 29.172 5.729 -3.954 1.00 74.88 120 GLU A O 1
ATOM 965 N N . GLU A 1 121 ? 30.233 5.716 -5.946 1.00 73.44 121 GLU A N 1
ATOM 966 C CA . GLU A 1 121 ? 29.011 5.740 -6.748 1.00 73.44 121 GLU A CA 1
ATOM 967 C C . GLU A 1 121 ? 28.204 4.460 -6.480 1.00 73.44 121 GLU A C 1
ATOM 969 O O . GLU A 1 121 ? 28.781 3.368 -6.508 1.00 73.44 121 GLU A O 1
ATOM 974 N N . PRO A 1 122 ? 26.886 4.567 -6.227 1.00 76.00 122 PRO A N 1
ATOM 975 C CA . PRO A 1 122 ? 26.063 3.398 -5.963 1.00 76.00 122 PRO A CA 1
ATOM 976 C C . PRO A 1 122 ? 26.121 2.430 -7.154 1.00 76.00 122 PRO A C 1
ATOM 978 O O . PRO A 1 122 ? 26.198 2.873 -8.308 1.00 76.00 122 PRO A O 1
ATOM 981 N N . PRO A 1 123 ? 26.075 1.110 -6.912 1.00 79.50 123 PRO A N 1
ATOM 982 C CA . PRO A 1 123 ? 26.113 0.140 -7.991 1.00 79.50 123 PRO A CA 1
ATOM 983 C C . PRO A 1 123 ? 24.897 0.315 -8.911 1.00 79.50 123 PRO A C 1
ATOM 985 O O . PRO A 1 123 ? 23.763 0.538 -8.474 1.00 79.50 123 PRO A O 1
ATOM 988 N N . LEU A 1 124 ? 25.145 0.228 -10.219 1.00 84.69 124 LEU A N 1
ATOM 989 C CA . LEU A 1 124 ? 24.090 0.237 -11.227 1.00 84.69 124 LEU A CA 1
ATOM 990 C C . LEU A 1 124 ? 23.279 -1.056 -11.134 1.00 84.69 124 LEU A C 1
ATOM 992 O O . LEU A 1 124 ? 23.829 -2.153 -11.235 1.00 84.69 124 LEU A O 1
ATOM 996 N N . LEU A 1 125 ? 21.958 -0.922 -11.044 1.00 84.56 125 LEU A N 1
ATOM 997 C CA . LEU A 1 125 ? 21.049 -2.060 -11.084 1.00 84.56 125 LEU A CA 1
ATOM 998 C C . LEU A 1 125 ? 21.043 -2.672 -12.483 1.00 84.56 125 LEU A C 1
ATOM 1000 O O . LEU A 1 125 ? 20.654 -2.015 -13.464 1.00 84.56 125 LEU A O 1
ATOM 1004 N N . THR A 1 126 ? 21.417 -3.950 -12.552 1.00 91.00 126 THR A N 1
ATOM 1005 C CA . THR A 1 126 ? 21.297 -4.769 -13.761 1.00 91.00 126 THR A CA 1
ATOM 1006 C C . THR A 1 126 ? 19.828 -4.904 -14.168 1.00 91.00 126 THR A C 1
ATOM 1008 O O . THR A 1 126 ? 18.916 -4.752 -13.353 1.00 91.00 126 THR A O 1
ATOM 1011 N N . THR A 1 127 ? 19.566 -5.198 -15.443 1.00 92.12 127 THR A N 1
ATOM 1012 C CA . THR A 1 127 ? 18.195 -5.443 -15.921 1.00 92.12 127 THR A CA 1
ATOM 1013 C C . THR A 1 127 ? 17.527 -6.580 -15.148 1.00 92.12 127 THR A C 1
ATOM 1015 O O . THR A 1 127 ? 16.367 -6.454 -14.775 1.00 92.12 127 THR A O 1
ATOM 1018 N N . GLU A 1 128 ? 18.269 -7.649 -14.861 1.00 93.88 128 GLU A N 1
ATOM 1019 C CA . GLU A 1 128 ? 17.786 -8.798 -14.091 1.00 93.88 128 GLU A CA 1
ATOM 1020 C C . GLU A 1 128 ? 17.393 -8.403 -12.662 1.00 93.88 128 GLU A C 1
ATOM 1022 O O . GLU A 1 128 ? 16.277 -8.700 -12.239 1.00 93.88 128 GLU A O 1
ATOM 1027 N N . ALA A 1 129 ? 18.237 -7.633 -11.966 1.00 93.12 129 ALA A N 1
ATOM 1028 C CA . ALA A 1 129 ? 17.929 -7.134 -10.626 1.00 93.12 129 ALA A CA 1
ATOM 1029 C C . ALA A 1 129 ? 16.674 -6.246 -10.620 1.00 93.12 129 ALA A C 1
ATOM 1031 O O . ALA A 1 129 ? 15.805 -6.394 -9.763 1.00 93.12 129 ALA A O 1
ATOM 1032 N N . ARG A 1 130 ? 16.515 -5.371 -11.624 1.00 94.50 130 ARG A N 1
ATOM 1033 C CA . ARG A 1 130 ? 15.304 -4.543 -11.760 1.00 94.50 130 ARG A CA 1
ATOM 1034 C C . ARG A 1 130 ? 14.049 -5.381 -11.978 1.00 94.50 130 ARG A C 1
ATOM 1036 O O . ARG A 1 130 ? 13.005 -5.050 -11.426 1.00 94.50 130 ARG A O 1
ATOM 1043 N N . VAL A 1 131 ? 14.129 -6.441 -12.783 1.00 96.38 131 VAL A N 1
ATOM 1044 C CA . VAL A 1 131 ? 12.997 -7.353 -13.002 1.00 96.38 131 VAL A CA 1
ATOM 1045 C C . VAL A 1 131 ? 12.638 -8.076 -11.704 1.0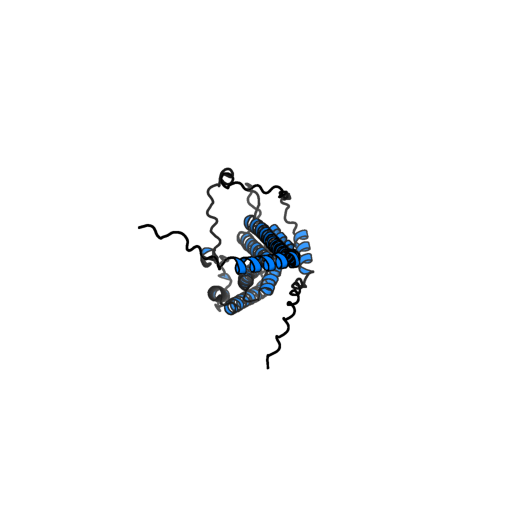0 96.38 131 VAL A C 1
ATOM 1047 O O . VAL A 1 131 ? 11.464 -8.084 -11.342 1.00 96.38 131 VAL A O 1
ATOM 1050 N N . ALA A 1 132 ? 13.629 -8.589 -10.970 1.00 96.06 132 ALA A N 1
ATOM 1051 C CA . ALA A 1 132 ? 13.413 -9.252 -9.683 1.00 96.06 132 ALA A CA 1
ATOM 1052 C C . ALA A 1 132 ? 12.752 -8.320 -8.649 1.00 96.06 132 ALA A C 1
ATOM 1054 O O . ALA A 1 132 ? 11.780 -8.703 -8.002 1.00 96.06 132 ALA A O 1
ATOM 1055 N N . MET A 1 133 ? 13.209 -7.065 -8.552 1.00 95.81 133 MET A N 1
ATOM 1056 C CA . MET A 1 133 ? 12.600 -6.057 -7.674 1.00 95.81 133 MET A CA 1
ATOM 1057 C C . MET A 1 133 ? 11.144 -5.756 -8.043 1.00 95.81 133 MET A C 1
ATOM 1059 O O . MET A 1 133 ? 10.299 -5.603 -7.164 1.00 95.81 133 MET A O 1
ATOM 1063 N N . VAL A 1 134 ? 10.829 -5.663 -9.339 1.00 97.19 134 VAL A N 1
ATOM 1064 C CA . VAL A 1 134 ? 9.447 -5.457 -9.794 1.00 97.19 134 VAL A CA 1
ATOM 1065 C C . VAL A 1 134 ? 8.571 -6.662 -9.441 1.00 97.19 134 VAL A C 1
ATOM 1067 O O . VAL A 1 134 ? 7.452 -6.482 -8.959 1.00 97.19 134 VAL A O 1
ATOM 1070 N N . ASP A 1 135 ? 9.079 -7.877 -9.630 1.00 97.56 135 ASP A N 1
ATOM 1071 C CA . ASP A 1 135 ? 8.335 -9.107 -9.352 1.00 97.56 135 ASP A CA 1
ATOM 1072 C C . ASP A 1 135 ? 8.044 -9.312 -7.867 1.00 97.56 135 ASP A C 1
ATOM 1074 O O . ASP A 1 135 ? 6.956 -9.771 -7.522 1.00 97.56 135 ASP A O 1
ATOM 1078 N N . LEU A 1 136 ? 8.938 -8.846 -6.994 1.00 96.56 136 LEU A N 1
ATOM 1079 C CA . LEU A 1 136 ? 8.756 -8.869 -5.544 1.00 96.56 136 LEU A CA 1
ATOM 1080 C C . LEU A 1 136 ? 7.459 -8.171 -5.080 1.00 96.56 136 LEU A C 1
ATOM 1082 O O . LEU A 1 136 ? 6.861 -8.583 -4.088 1.00 96.56 136 LEU A O 1
ATOM 1086 N N . VAL A 1 137 ? 7.003 -7.117 -5.770 1.00 97.88 137 VAL A N 1
ATOM 1087 C CA . VAL A 1 137 ? 5.864 -6.281 -5.326 1.00 97.88 137 VAL A CA 1
ATOM 1088 C C . VAL A 1 137 ? 4.573 -6.485 -6.122 1.00 97.88 137 VAL A C 1
ATOM 1090 O O . VAL A 1 137 ? 3.511 -6.061 -5.658 1.00 97.88 137 VAL A O 1
ATOM 1093 N N . ILE A 1 138 ? 4.619 -7.120 -7.298 1.00 98.06 138 ILE A N 1
ATOM 1094 C CA . ILE A 1 138 ? 3.440 -7.274 -8.169 1.00 98.06 138 ILE A CA 1
ATOM 1095 C C . ILE A 1 138 ? 2.342 -8.112 -7.494 1.00 98.06 138 ILE A C 1
ATOM 1097 O O . ILE A 1 138 ? 1.196 -7.661 -7.414 1.00 98.06 138 ILE A O 1
ATOM 1101 N N . ASP A 1 139 ? 2.671 -9.304 -6.991 1.00 97.94 139 ASP A N 1
ATOM 1102 C CA . ASP A 1 139 ? 1.683 -10.190 -6.363 1.00 97.94 139 ASP A CA 1
ATOM 1103 C C . ASP A 1 139 ? 1.102 -9.599 -5.071 1.00 97.94 139 ASP A C 1
ATOM 1105 O O . ASP A 1 139 ? -0.129 -9.518 -4.961 1.00 97.94 139 ASP A O 1
ATOM 1109 N N . PRO A 1 140 ? 1.920 -9.069 -4.140 1.00 98.06 140 PRO A N 1
ATOM 1110 C CA . PRO A 1 140 ? 1.408 -8.346 -2.982 1.00 98.06 140 PRO A CA 1
ATOM 1111 C C . PRO A 1 140 ? 0.468 -7.191 -3.353 1.00 98.06 140 PRO A C 1
ATOM 1113 O O . PRO A 1 140 ? -0.591 -7.043 -2.745 1.00 98.06 140 PRO A O 1
ATOM 1116 N N . LEU A 1 141 ? 0.777 -6.396 -4.385 1.00 98.25 141 LEU A N 1
ATOM 1117 C CA . LEU A 1 141 ? -0.113 -5.320 -4.838 1.00 98.25 141 LEU A CA 1
ATOM 1118 C C . LEU A 1 141 ? -1.452 -5.836 -5.372 1.00 98.25 141 LEU A C 1
ATOM 1120 O O . LEU A 1 141 ? -2.494 -5.243 -5.082 1.00 98.25 141 LEU A O 1
ATOM 1124 N N . ARG A 1 142 ? -1.453 -6.943 -6.126 1.00 98.25 142 ARG A N 1
ATOM 1125 C CA . ARG A 1 142 ? -2.697 -7.589 -6.577 1.00 98.25 142 ARG A CA 1
ATOM 1126 C C . ARG A 1 142 ? -3.545 -8.013 -5.378 1.00 98.25 142 ARG A C 1
ATOM 1128 O O . ARG A 1 142 ? -4.761 -7.812 -5.392 1.00 98.25 142 ARG A O 1
ATOM 1135 N N . GLN A 1 143 ? -2.921 -8.559 -4.334 1.00 97.62 143 GLN A N 1
ATOM 1136 C CA . GLN A 1 143 ? -3.620 -8.913 -3.099 1.00 97.62 143 GLN A CA 1
ATOM 1137 C C . GLN A 1 143 ? -4.201 -7.668 -2.414 1.00 97.62 143 GLN A C 1
ATOM 1139 O O . GLN A 1 143 ? -5.373 -7.683 -2.038 1.00 97.62 143 GLN A O 1
ATOM 1144 N N . VAL A 1 144 ? -3.436 -6.572 -2.309 1.00 97.69 144 VAL A N 1
ATOM 1145 C CA . VAL A 1 144 ? -3.913 -5.304 -1.722 1.00 97.69 144 VAL A CA 1
ATOM 1146 C C . VAL A 1 144 ? -5.128 -4.775 -2.476 1.00 97.69 144 VAL A C 1
ATOM 1148 O O . VAL A 1 144 ? -6.125 -4.403 -1.853 1.00 97.69 144 VAL A O 1
ATOM 1151 N N . ALA A 1 145 ? -5.075 -4.782 -3.806 1.00 97.62 145 ALA A N 1
ATOM 1152 C CA . ALA A 1 145 ? -6.169 -4.316 -4.645 1.00 97.62 145 ALA A CA 1
ATOM 1153 C C . ALA A 1 145 ? -7.452 -5.146 -4.448 1.00 97.62 145 ALA A C 1
ATOM 1155 O O . ALA A 1 145 ? -8.541 -4.585 -4.335 1.00 97.62 145 ALA A O 1
ATOM 1156 N N . ARG A 1 146 ? -7.333 -6.478 -4.338 1.00 97.19 146 ARG A N 1
ATOM 1157 C CA . ARG A 1 146 ? -8.475 -7.382 -4.099 1.00 97.19 146 ARG A CA 1
ATOM 1158 C C . ARG A 1 146 ? -9.053 -7.228 -2.690 1.00 97.19 146 ARG A C 1
ATOM 1160 O O . ARG A 1 146 ? -10.269 -7.105 -2.538 1.00 97.19 146 ARG A O 1
ATOM 1167 N N . ALA A 1 147 ? -8.191 -7.195 -1.672 1.00 96.25 147 ALA A N 1
ATOM 1168 C CA . ALA A 1 147 ? -8.578 -7.117 -0.262 1.00 96.25 147 ALA A CA 1
ATOM 1169 C C . ALA A 1 147 ? -9.252 -5.785 0.123 1.00 96.25 147 ALA A C 1
ATOM 1171 O O . ALA A 1 147 ? -9.924 -5.708 1.152 1.00 96.25 147 ALA A O 1
ATOM 1172 N N . ASN A 1 148 ? -9.083 -4.740 -0.695 1.00 96.38 148 ASN A N 1
ATOM 1173 C CA . ASN A 1 148 ? -9.646 -3.406 -0.472 1.00 96.38 148 ASN A CA 1
ATOM 1174 C C . ASN A 1 148 ? -10.667 -2.998 -1.549 1.00 96.38 148 ASN A C 1
ATOM 1176 O O . ASN A 1 148 ? -10.843 -1.813 -1.815 1.00 96.38 148 ASN A O 1
ATOM 1180 N N . SER A 1 149 ? -11.349 -3.974 -2.156 1.00 93.25 149 SER A N 1
ATOM 1181 C CA . SER A 1 149 ? -12.404 -3.743 -3.157 1.00 93.25 149 SER A CA 1
ATOM 1182 C C . SER A 1 149 ? -13.688 -3.111 -2.593 1.00 93.25 149 SER A C 1
ATOM 1184 O O . SER A 1 149 ? -14.499 -2.604 -3.362 1.00 93.25 149 SER A O 1
ATOM 1186 N N . ASP A 1 150 ? -13.874 -3.093 -1.267 1.00 95.00 150 ASP A N 1
ATOM 1187 C CA . ASP A 1 150 ? -14.977 -2.373 -0.614 1.00 95.00 150 ASP A CA 1
ATOM 1188 C C . ASP A 1 150 ? -14.859 -0.853 -0.876 1.00 95.00 150 ASP A C 1
ATOM 1190 O O . ASP A 1 150 ? -13.797 -0.278 -0.602 1.00 95.00 150 ASP A O 1
ATOM 1194 N N . PRO A 1 151 ? -15.937 -0.168 -1.313 1.00 94.62 151 PRO A N 1
ATOM 1195 C CA . PRO A 1 151 ? -15.974 1.287 -1.474 1.00 94.62 151 PRO A CA 1
ATOM 1196 C C . PRO A 1 151 ? -15.409 2.083 -0.286 1.00 94.62 151 PRO A C 1
ATOM 1198 O O . PRO A 1 151 ? -14.749 3.102 -0.479 1.00 94.62 151 PRO A O 1
ATOM 1201 N N . LYS A 1 152 ? -15.590 1.607 0.955 1.00 94.44 152 LYS A N 1
ATOM 1202 C CA . LYS A 1 152 ? -15.071 2.257 2.175 1.00 94.44 152 LYS A CA 1
ATOM 1203 C C . LYS A 1 152 ? -13.543 2.249 2.273 1.00 94.44 152 LYS A C 1
ATOM 1205 O O . LYS A 1 152 ? -12.978 3.020 3.046 1.00 94.44 152 LYS A O 1
ATOM 1210 N N . ARG A 1 153 ? -12.873 1.359 1.540 1.00 94.75 153 ARG A N 1
ATOM 1211 C CA . ARG A 1 153 ? -11.410 1.191 1.516 1.00 94.75 153 ARG A CA 1
ATOM 1212 C C . ARG A 1 153 ? -10.821 1.395 0.122 1.00 94.75 153 ARG A C 1
ATOM 1214 O O . ARG A 1 153 ? -9.633 1.143 -0.074 1.00 94.75 153 ARG A O 1
ATOM 1221 N N . ALA A 1 154 ? -11.621 1.910 -0.812 1.00 95.38 154 ALA A N 1
ATOM 1222 C CA . ALA A 1 154 ? -11.259 2.025 -2.216 1.00 95.38 154 ALA A CA 1
ATOM 1223 C C . ALA A 1 154 ? -9.956 2.796 -2.452 1.00 95.38 154 ALA A C 1
ATOM 1225 O O . ALA A 1 154 ? -9.238 2.461 -3.382 1.00 95.38 154 ALA A O 1
ATOM 1226 N N . LEU A 1 155 ? -9.591 3.756 -1.591 1.00 96.31 155 LEU A N 1
ATOM 1227 C CA . LEU A 1 155 ? -8.322 4.487 -1.709 1.00 96.31 155 LEU A CA 1
ATOM 1228 C C . LEU A 1 155 ? -7.097 3.557 -1.768 1.00 96.31 155 LEU A C 1
ATOM 1230 O O . LEU A 1 155 ? -6.231 3.756 -2.613 1.00 96.31 155 LEU A O 1
ATOM 1234 N N . PHE A 1 156 ? -7.046 2.500 -0.947 1.00 96.62 156 PHE A N 1
ATOM 1235 C CA . PHE A 1 156 ? -5.932 1.546 -0.998 1.00 96.62 156 PHE A CA 1
ATOM 1236 C C . PHE A 1 156 ? -5.933 0.729 -2.293 1.00 96.62 156 PHE A C 1
ATOM 1238 O O . PHE A 1 156 ? -4.871 0.475 -2.857 1.00 96.62 156 PHE A O 1
ATOM 1245 N N . ALA A 1 157 ? -7.109 0.326 -2.783 1.00 97.19 157 ALA A N 1
ATOM 1246 C CA . ALA A 1 157 ? -7.208 -0.405 -4.042 1.00 97.19 157 ALA A CA 1
ATOM 1247 C C . ALA A 1 157 ? -6.841 0.474 -5.247 1.00 97.19 157 ALA A C 1
ATOM 1249 O O . ALA A 1 157 ? -6.115 0.027 -6.131 1.00 97.19 157 ALA A O 1
ATOM 1250 N N . VAL A 1 158 ? -7.293 1.728 -5.260 1.00 96.56 158 VAL A N 1
ATOM 1251 C CA . VAL A 1 158 ? -6.982 2.738 -6.281 1.00 96.56 158 VAL A CA 1
ATOM 1252 C C . VAL A 1 158 ? -5.470 2.976 -6.352 1.00 96.56 158 VAL A C 1
ATOM 1254 O O . VAL A 1 158 ? -4.890 2.846 -7.432 1.00 96.56 158 VAL A O 1
ATOM 1257 N N . ASP A 1 159 ? -4.811 3.214 -5.214 1.00 96.81 159 ASP A N 1
ATOM 1258 C CA . ASP A 1 159 ? -3.350 3.365 -5.151 1.00 96.81 159 ASP A CA 1
ATOM 1259 C C . ASP A 1 159 ? -2.621 2.094 -5.611 1.00 96.81 159 ASP A C 1
ATOM 1261 O O . ASP A 1 159 ? -1.654 2.159 -6.379 1.00 96.81 159 ASP A O 1
ATOM 1265 N N . ALA A 1 160 ? -3.106 0.918 -5.197 1.00 97.62 160 ALA A N 1
ATOM 1266 C CA . ALA A 1 160 ? -2.520 -0.353 -5.601 1.00 97.62 160 ALA A CA 1
ATOM 1267 C C . ALA A 1 160 ? -2.617 -0.577 -7.118 1.00 97.62 160 ALA A C 1
ATOM 1269 O O . ALA A 1 160 ? -1.615 -0.931 -7.739 1.00 97.62 160 ALA A O 1
ATOM 1270 N N . TYR A 1 161 ? -3.769 -0.309 -7.745 1.00 98.06 161 TYR A N 1
ATOM 1271 C CA . TYR A 1 161 ? -3.932 -0.417 -9.201 1.00 98.06 161 TYR A CA 1
ATOM 1272 C C . TYR A 1 161 ? -3.055 0.576 -9.968 1.00 98.06 161 TYR A C 1
ATOM 1274 O O . TYR A 1 161 ? -2.537 0.246 -11.042 1.00 98.06 161 TYR A O 1
ATOM 1282 N N . TRP A 1 162 ? -2.855 1.781 -9.430 1.00 97.44 162 TRP A N 1
ATOM 1283 C CA . TRP A 1 162 ? -1.984 2.784 -10.039 1.00 97.44 162 TRP A CA 1
ATOM 1284 C C . TRP A 1 162 ? -0.516 2.337 -10.049 1.00 97.44 162 TRP A C 1
ATOM 1286 O O . TRP A 1 162 ? 0.161 2.392 -11.088 1.00 97.44 162 TRP A O 1
ATOM 1296 N N . ASN A 1 163 ? -0.031 1.839 -8.910 1.00 97.19 163 ASN A N 1
ATOM 1297 C CA . ASN A 1 163 ? 1.331 1.327 -8.784 1.00 97.19 163 ASN A CA 1
ATOM 1298 C C . ASN A 1 163 ? 1.523 0.046 -9.599 1.00 97.19 163 ASN A C 1
ATOM 1300 O O . ASN A 1 163 ? 2.511 -0.061 -10.324 1.00 97.19 163 ASN A O 1
ATOM 1304 N N . LEU A 1 164 ? 0.553 -0.873 -9.563 1.00 97.94 164 LEU A N 1
ATOM 1305 C CA . LEU A 1 164 ? 0.570 -2.112 -10.339 1.00 97.94 164 LEU A CA 1
ATOM 1306 C C . LEU A 1 164 ? 0.666 -1.822 -11.839 1.00 97.94 164 LEU A C 1
ATOM 1308 O O . LEU A 1 164 ? 1.535 -2.365 -12.513 1.00 97.94 164 LEU A O 1
ATOM 1312 N N . THR A 1 165 ? -0.148 -0.895 -12.353 1.00 97.31 165 THR A N 1
ATOM 1313 C CA . THR A 1 165 ? -0.058 -0.452 -13.753 1.00 97.31 165 THR A CA 1
ATOM 1314 C C . THR A 1 165 ? 1.349 0.051 -14.073 1.00 97.31 165 THR A C 1
ATOM 1316 O O . THR A 1 165 ? 1.936 -0.331 -15.082 1.00 97.31 165 THR A O 1
ATOM 1319 N N . THR A 1 166 ? 1.905 0.908 -13.214 1.00 96.38 166 THR A N 1
ATOM 1320 C CA . THR A 1 166 ? 3.237 1.490 -13.420 1.00 96.38 166 THR A CA 1
ATOM 1321 C C . THR A 1 166 ? 4.324 0.414 -13.456 1.00 96.38 166 THR A C 1
ATOM 1323 O O . THR A 1 166 ? 5.171 0.436 -14.345 1.00 96.38 166 THR A O 1
ATOM 1326 N N . LEU A 1 167 ? 4.278 -0.552 -12.541 1.00 97.19 167 LEU A N 1
ATOM 1327 C CA . LEU A 1 167 ? 5.237 -1.652 -12.459 1.00 97.19 167 LEU A CA 1
ATOM 1328 C C . LEU A 1 167 ? 5.118 -2.626 -13.632 1.00 97.19 167 LEU A C 1
ATOM 1330 O O . LEU A 1 167 ? 6.136 -2.970 -14.223 1.00 97.19 167 LEU A O 1
ATOM 1334 N N . LEU A 1 168 ? 3.901 -3.006 -14.029 1.00 97.38 168 LEU A N 1
ATOM 1335 C CA . LEU A 1 168 ? 3.666 -3.873 -15.190 1.00 97.38 168 LEU A CA 1
ATOM 1336 C C . LEU A 1 168 ? 4.202 -3.243 -16.477 1.00 97.38 168 LEU A C 1
ATOM 1338 O O . LEU A 1 168 ? 4.848 -3.911 -17.282 1.00 97.38 168 LEU A O 1
ATOM 1342 N N . MET A 1 169 ? 3.996 -1.936 -16.653 1.00 95.62 169 MET A N 1
ATOM 1343 C CA . MET A 1 169 ? 4.555 -1.203 -17.786 1.00 95.62 169 MET A CA 1
ATOM 1344 C C . MET A 1 169 ? 6.082 -1.157 -17.751 1.00 95.62 169 MET A C 1
ATOM 1346 O O . MET A 1 169 ? 6.720 -1.372 -18.779 1.00 95.62 169 MET A O 1
ATOM 1350 N N . THR A 1 170 ? 6.670 -0.904 -16.582 1.00 95.19 170 THR A N 1
ATOM 1351 C CA . THR A 1 170 ? 8.125 -0.939 -16.399 1.00 95.19 170 THR A CA 1
ATOM 1352 C C . THR A 1 170 ? 8.680 -2.330 -16.710 1.00 95.19 170 THR A C 1
ATOM 1354 O O . THR A 1 170 ? 9.632 -2.447 -17.477 1.00 95.19 170 THR A O 1
ATOM 1357 N N . LYS A 1 171 ? 8.046 -3.402 -16.221 1.00 96.56 171 LYS A N 1
ATOM 1358 C CA . LYS A 1 171 ? 8.440 -4.782 -16.532 1.00 96.56 171 LYS A CA 1
ATOM 1359 C C . LYS A 1 171 ? 8.337 -5.082 -18.027 1.00 96.56 171 LYS A C 1
ATOM 1361 O O . LYS A 1 171 ? 9.250 -5.677 -18.586 1.00 96.56 171 LYS A O 1
ATOM 1366 N N . ALA A 1 172 ? 7.288 -4.602 -18.698 1.00 95.50 172 ALA A N 1
ATOM 1367 C CA . ALA A 1 172 ? 7.111 -4.766 -20.143 1.00 95.50 172 ALA A CA 1
ATOM 1368 C C . ALA A 1 172 ? 8.247 -4.129 -20.971 1.00 95.50 172 ALA A C 1
ATOM 1370 O O . ALA A 1 172 ? 8.460 -4.512 -22.121 1.00 95.50 172 ALA A O 1
ATOM 1371 N N . MET A 1 173 ? 8.965 -3.153 -20.404 1.00 93.19 173 MET A N 1
ATOM 1372 C CA . MET A 1 173 ? 10.149 -2.531 -21.013 1.00 93.19 173 MET A CA 1
ATOM 1373 C C . MET A 1 173 ? 11.406 -3.371 -20.807 1.00 93.19 173 MET A C 1
ATOM 1375 O O . MET A 1 173 ? 12.247 -3.452 -21.698 1.00 93.19 173 MET A O 1
ATOM 1379 N N . LEU A 1 174 ? 11.536 -3.958 -19.615 1.00 93.25 174 LEU A N 1
ATOM 1380 C CA . LEU A 1 174 ? 12.692 -4.754 -19.208 1.00 93.25 174 LEU A CA 1
ATOM 1381 C C . LEU A 1 174 ? 12.660 -6.169 -19.806 1.00 93.25 174 LEU A C 1
ATOM 1383 O O . LEU A 1 174 ? 13.719 -6.756 -20.000 1.00 93.25 174 LEU A O 1
ATOM 1387 N N . VAL A 1 175 ? 11.464 -6.685 -20.117 1.00 96.50 175 VAL A N 1
ATOM 1388 C CA . VAL A 1 175 ? 11.209 -8.060 -20.582 1.00 96.50 175 VAL A CA 1
ATOM 1389 C C . VAL A 1 175 ? 10.405 -8.034 -21.899 1.00 96.50 175 VAL A C 1
ATOM 1391 O O . VAL A 1 175 ? 9.189 -8.271 -21.895 1.00 96.50 175 VAL A O 1
ATOM 1394 N N . PRO A 1 176 ? 11.034 -7.692 -23.046 1.00 93.88 176 PRO A N 1
ATOM 1395 C CA . PRO A 1 176 ? 10.342 -7.482 -24.323 1.00 93.88 176 PRO A CA 1
ATOM 1396 C C . PRO A 1 176 ? 9.522 -8.683 -24.808 1.00 93.88 176 PRO A C 1
ATOM 1398 O O . PRO A 1 176 ? 8.493 -8.508 -25.458 1.00 93.88 176 PRO A O 1
ATOM 1401 N N . GLU A 1 177 ? 9.950 -9.898 -24.480 1.00 96.44 177 GLU A N 1
ATOM 1402 C CA . GLU A 1 177 ? 9.279 -11.152 -24.815 1.00 96.44 177 GLU A CA 1
ATOM 1403 C C . GLU A 1 177 ? 7.918 -11.328 -24.119 1.00 96.44 177 GLU A C 1
ATOM 1405 O O . GLU A 1 177 ? 7.058 -12.033 -24.641 1.00 96.44 177 GLU A O 1
ATOM 1410 N N . GLN A 1 178 ? 7.689 -10.658 -22.982 1.00 96.44 178 GLN A N 1
ATOM 1411 C CA . GLN A 1 178 ? 6.416 -10.669 -22.243 1.00 96.44 178 GLN A CA 1
ATOM 1412 C C . GLN A 1 178 ? 5.620 -9.369 -22.409 1.00 96.44 178 GLN A C 1
ATOM 1414 O O . GLN A 1 178 ? 4.575 -9.186 -21.780 1.00 96.44 178 GLN A O 1
ATOM 1419 N N . ARG A 1 179 ? 6.103 -8.448 -23.250 1.00 94.19 179 ARG A N 1
ATOM 1420 C CA . ARG A 1 179 ? 5.593 -7.079 -23.347 1.00 9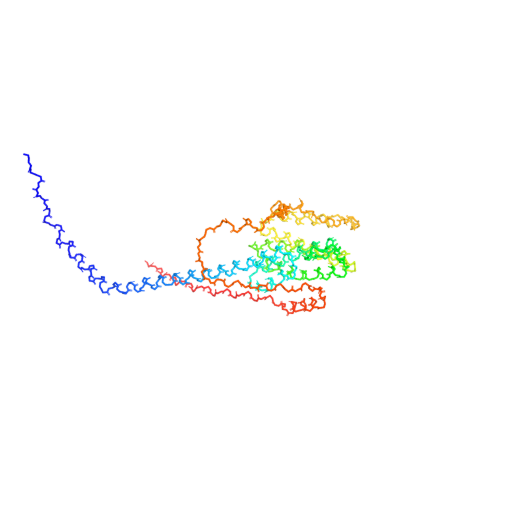4.19 179 ARG A CA 1
ATOM 1421 C C . ARG A 1 179 ? 4.085 -7.008 -23.552 1.00 94.19 179 ARG A C 1
ATOM 1423 O O . ARG A 1 179 ? 3.415 -6.287 -22.822 1.00 94.19 179 ARG A O 1
ATOM 1430 N N . ASP A 1 180 ? 3.555 -7.723 -24.539 1.00 93.50 180 ASP A N 1
ATOM 1431 C CA . ASP A 1 180 ? 2.139 -7.606 -24.902 1.00 93.50 180 ASP A CA 1
ATOM 1432 C C . ASP A 1 180 ? 1.225 -8.107 -23.775 1.00 93.50 180 ASP A C 1
ATOM 1434 O O . ASP A 1 180 ? 0.260 -7.430 -23.424 1.00 93.50 180 ASP A O 1
ATOM 1438 N N . ALA A 1 181 ? 1.587 -9.225 -23.135 1.00 96.56 181 ALA A N 1
ATOM 1439 C CA . ALA A 1 181 ? 0.851 -9.768 -21.994 1.00 96.56 181 ALA A CA 1
ATOM 1440 C C . ALA A 1 181 ? 0.855 -8.798 -20.799 1.00 96.56 181 ALA A C 1
ATOM 1442 O O . ALA A 1 181 ? -0.195 -8.520 -20.219 1.00 96.56 181 ALA A O 1
ATOM 1443 N N . LEU A 1 182 ? 2.018 -8.224 -20.474 1.00 96.06 182 LEU A N 1
ATOM 1444 C CA . LEU A 1 182 ? 2.163 -7.256 -19.384 1.00 96.06 182 LEU A CA 1
ATOM 1445 C C . LEU A 1 182 ? 1.412 -5.945 -19.666 1.00 96.06 182 LEU A C 1
ATOM 1447 O O . LEU A 1 182 ? 0.815 -5.364 -18.760 1.00 96.06 182 LEU A O 1
ATOM 1451 N N . LEU A 1 183 ? 1.392 -5.479 -20.919 1.00 94.69 183 LEU A N 1
ATOM 1452 C CA . LEU A 1 183 ? 0.620 -4.297 -21.312 1.00 94.69 183 LEU A CA 1
ATOM 1453 C C . LEU A 1 183 ? -0.888 -4.548 -21.259 1.00 94.69 183 LEU A C 1
ATOM 1455 O O . LEU A 1 183 ? -1.637 -3.651 -20.869 1.00 94.69 183 LEU A O 1
ATOM 1459 N N . ASP A 1 184 ? -1.348 -5.738 -21.632 1.00 95.50 184 ASP A N 1
ATOM 1460 C CA . ASP A 1 184 ? -2.757 -6.102 -21.502 1.00 95.50 184 ASP A CA 1
ATOM 1461 C C . ASP A 1 184 ? -3.184 -6.198 -20.035 1.00 95.50 184 ASP A C 1
ATOM 1463 O O . ASP A 1 184 ? -4.266 -5.724 -19.681 1.00 95.50 184 ASP A O 1
ATOM 1467 N N . GLU A 1 185 ? -2.320 -6.704 -19.158 1.00 97.31 185 GLU A N 1
ATOM 1468 C CA . GLU A 1 185 ? -2.574 -6.685 -17.719 1.00 97.31 185 GLU A CA 1
ATOM 1469 C C . GLU A 1 185 ? -2.572 -5.254 -17.146 1.00 97.31 185 GLU A C 1
ATOM 1471 O O . GLU A 1 185 ? -3.440 -4.894 -16.345 1.00 97.31 185 GLU A O 1
ATOM 1476 N N . ALA A 1 186 ? -1.661 -4.389 -17.600 1.00 96.56 186 ALA A N 1
ATOM 1477 C CA . ALA A 1 186 ? -1.647 -2.979 -17.210 1.00 96.56 186 ALA A CA 1
ATOM 1478 C C . ALA A 1 186 ? -2.947 -2.259 -17.626 1.00 96.56 186 ALA A C 1
ATOM 1480 O O . ALA A 1 186 ? -3.504 -1.482 -16.848 1.00 96.56 186 ALA A O 1
ATOM 1481 N N . LYS A 1 187 ? -3.492 -2.558 -18.818 1.00 96.31 187 LYS A N 1
ATOM 1482 C CA . LYS A 1 187 ? -4.815 -2.057 -19.248 1.00 96.31 187 LYS A CA 1
ATOM 1483 C C . LYS A 1 187 ? -5.928 -2.526 -18.317 1.00 96.31 187 LYS A C 1
ATOM 1485 O O . LYS A 1 187 ? -6.805 -1.733 -17.975 1.00 96.31 187 LYS A O 1
ATOM 1490 N N . GLN A 1 188 ? -5.920 -3.804 -17.935 1.00 97.19 188 GLN A N 1
ATOM 1491 C CA . GLN A 1 188 ? -6.917 -4.360 -17.015 1.00 97.19 188 GLN A CA 1
ATOM 1492 C C . GLN A 1 188 ? -6.834 -3.682 -15.645 1.00 97.19 188 GLN A C 1
ATOM 1494 O O . GLN A 1 188 ? -7.865 -3.282 -15.110 1.00 97.19 188 GLN A O 1
ATOM 1499 N N . SER A 1 189 ? -5.620 -3.458 -15.139 1.00 97.00 189 SER A N 1
ATOM 1500 C CA . SER A 1 189 ? -5.371 -2.754 -13.877 1.00 97.00 189 SER A CA 1
ATOM 1501 C C . SER A 1 189 ? -5.900 -1.315 -13.903 1.00 97.00 189 SER A C 1
ATOM 1503 O O . SER A 1 189 ? -6.589 -0.905 -12.972 1.00 97.00 189 SER A O 1
ATOM 1505 N N . LEU A 1 190 ? -5.678 -0.562 -14.992 1.00 97.06 190 LEU A N 1
ATOM 1506 C CA . LEU A 1 190 ? -6.249 0.786 -15.140 1.00 97.06 190 LEU A CA 1
ATOM 1507 C C . LEU A 1 190 ? -7.778 0.779 -15.170 1.00 97.06 190 LEU A C 1
ATOM 1509 O O . LEU A 1 190 ? -8.409 1.634 -14.554 1.00 97.06 190 LEU A O 1
ATOM 1513 N N . ARG A 1 191 ? -8.387 -0.172 -15.885 1.00 97.12 191 ARG A N 1
ATOM 1514 C CA . ARG A 1 191 ? -9.852 -0.288 -15.952 1.00 97.12 191 ARG A CA 1
ATOM 1515 C C . ARG A 1 191 ? -10.453 -0.668 -14.602 1.00 97.12 191 ARG A C 1
ATOM 1517 O O . ARG A 1 191 ? -11.491 -0.123 -14.239 1.00 97.12 191 ARG A O 1
ATOM 1524 N N . ALA A 1 192 ? -9.800 -1.561 -13.861 1.00 96.94 192 ALA A N 1
ATOM 1525 C CA . ALA A 1 192 ? -10.214 -1.933 -12.513 1.00 96.94 192 ALA A CA 1
ATOM 1526 C C . ALA A 1 192 ? -10.120 -0.736 -11.552 1.00 96.94 192 ALA A C 1
ATOM 1528 O O . ALA A 1 192 ? -11.084 -0.447 -10.847 1.00 96.94 192 ALA A O 1
ATOM 1529 N N . GLY A 1 193 ? -9.015 0.021 -11.598 1.00 97.00 193 GLY A N 1
ATOM 1530 C CA . GLY A 1 193 ? -8.852 1.267 -10.842 1.00 97.00 193 GLY A CA 1
ATOM 1531 C C . GLY A 1 193 ? -9.890 2.336 -11.202 1.00 97.00 193 GLY A C 1
ATOM 1532 O O . GLY A 1 193 ? -10.454 2.969 -10.310 1.00 97.00 193 GLY A O 1
ATOM 1533 N N . LEU A 1 194 ? -10.212 2.491 -12.491 1.00 97.44 194 LEU A N 1
ATOM 1534 C CA . LEU A 1 194 ? -11.270 3.382 -12.977 1.00 97.44 194 LEU A CA 1
ATOM 1535 C C . LEU A 1 194 ? -12.656 2.991 -12.439 1.00 97.44 194 LEU A C 1
ATOM 1537 O O . LEU A 1 194 ? -13.366 3.850 -11.919 1.00 97.44 194 LEU A O 1
ATOM 1541 N N . SER A 1 195 ? -13.038 1.712 -12.558 1.00 97.12 195 SER A N 1
ATOM 1542 C CA . SER A 1 195 ? -14.332 1.214 -12.061 1.00 97.12 195 SER A CA 1
ATOM 1543 C C . SER A 1 195 ? -14.435 1.396 -10.550 1.00 97.12 195 SER A C 1
ATOM 1545 O O . SER A 1 195 ? -15.370 2.036 -10.076 1.00 97.12 195 SER A O 1
ATOM 1547 N N . GLY A 1 196 ? -13.418 0.941 -9.807 1.00 95.75 196 GLY A N 1
ATOM 1548 C CA . GLY A 1 196 ? -13.381 1.051 -8.349 1.00 95.75 196 GLY A CA 1
ATOM 1549 C C . GLY A 1 196 ? -13.413 2.500 -7.854 1.00 95.75 196 GLY A C 1
ATOM 1550 O O . GLY A 1 196 ? -14.083 2.797 -6.869 1.00 95.75 196 GLY A O 1
ATOM 1551 N N . SER A 1 197 ? -12.766 3.427 -8.572 1.00 97.25 197 SER A N 1
ATOM 1552 C CA . SER A 1 197 ? -12.844 4.862 -8.263 1.00 97.25 197 SER A CA 1
ATOM 1553 C C . SER A 1 197 ? -14.268 5.401 -8.427 1.00 97.25 197 SER A C 1
ATOM 1555 O O . SER A 1 197 ? -14.758 6.095 -7.541 1.00 97.25 197 SER A O 1
ATOM 1557 N N . ARG A 1 198 ? -14.958 5.070 -9.529 1.00 97.62 198 ARG A N 1
ATOM 1558 C CA . ARG A 1 198 ? -16.341 5.522 -9.781 1.00 97.62 198 ARG A CA 1
ATOM 1559 C C . ARG A 1 198 ? -17.326 4.930 -8.775 1.00 97.62 198 ARG A C 1
ATOM 1561 O O . ARG A 1 198 ? -18.147 5.654 -8.222 1.00 97.62 198 ARG A O 1
ATOM 1568 N N . GLU A 1 199 ? -17.210 3.637 -8.484 1.00 96.75 199 GLU A N 1
ATOM 1569 C CA . GLU A 1 199 ? -18.055 2.946 -7.499 1.00 96.75 199 GLU A CA 1
ATOM 1570 C C . GLU A 1 199 ? -17.914 3.534 -6.088 1.00 96.75 199 GLU A C 1
ATOM 1572 O O . GLU A 1 199 ? -18.893 3.615 -5.347 1.00 96.75 199 GLU A O 1
ATOM 1577 N N . ALA A 1 200 ? -16.718 4.007 -5.732 1.00 96.56 200 ALA A N 1
ATOM 1578 C CA . ALA A 1 200 ? -16.451 4.666 -4.458 1.00 96.56 200 ALA A CA 1
ATOM 1579 C C . ALA A 1 200 ? -16.769 6.175 -4.439 1.00 96.56 200 ALA A C 1
ATOM 1581 O O . ALA A 1 200 ? -16.561 6.827 -3.416 1.00 96.56 200 ALA A O 1
ATOM 1582 N N . GLY A 1 201 ? -17.245 6.754 -5.549 1.00 97.25 201 GLY A N 1
ATOM 1583 C CA . GLY A 1 201 ? -17.495 8.196 -5.669 1.00 97.25 201 GLY A CA 1
ATOM 1584 C C . GLY A 1 201 ? -16.222 9.055 -5.722 1.00 97.25 201 GLY A C 1
ATOM 1585 O O . GLY A 1 201 ? -16.259 10.249 -5.428 1.00 97.25 201 GLY A O 1
ATOM 1586 N N . LEU A 1 202 ? -15.083 8.463 -6.090 1.00 96.81 202 LEU A N 1
ATOM 1587 C CA . LEU A 1 202 ? -13.769 9.099 -6.198 1.00 96.81 202 LEU A CA 1
ATOM 1588 C C . LEU A 1 202 ? -13.521 9.634 -7.623 1.00 96.81 202 LEU A C 1
ATOM 1590 O O . LEU A 1 202 ? -12.556 9.258 -8.289 1.00 96.81 202 LEU A O 1
ATOM 1594 N N . GLU A 1 203 ? -14.388 10.530 -8.102 1.00 97.38 203 GLU A N 1
ATOM 1595 C CA . GLU A 1 203 ? -14.392 11.006 -9.502 1.00 97.38 203 GLU A CA 1
ATOM 1596 C C . GLU A 1 203 ? -13.060 11.619 -9.965 1.00 97.38 203 GLU A C 1
ATOM 1598 O O . GLU A 1 203 ? -12.657 11.458 -11.117 1.00 97.38 203 GLU A O 1
ATOM 1603 N N . GLN A 1 204 ? -12.330 12.284 -9.066 1.00 95.25 204 GLN A N 1
ATOM 1604 C CA . GLN A 1 204 ? -11.014 12.842 -9.392 1.00 95.25 204 GLN A CA 1
ATOM 1605 C C . GLN A 1 204 ? -10.008 11.743 -9.763 1.00 95.25 204 GLN A C 1
ATOM 1607 O O . GLN A 1 204 ? -9.277 11.878 -10.742 1.00 95.25 204 GLN A O 1
ATOM 1612 N N . PHE A 1 205 ? -10.006 10.629 -9.025 1.00 94.75 205 PHE A N 1
ATOM 1613 C CA . PHE A 1 205 ? -9.152 9.481 -9.323 1.00 94.75 205 PHE A CA 1
ATOM 1614 C C . PHE A 1 205 ? -9.616 8.767 -10.590 1.00 94.75 205 PHE A C 1
ATOM 1616 O O . PHE A 1 205 ? -8.786 8.433 -11.432 1.00 94.75 205 PHE A O 1
ATOM 1623 N N . ALA A 1 206 ? -10.929 8.620 -10.789 1.00 97.56 206 ALA A N 1
ATOM 1624 C CA . ALA A 1 206 ? -11.476 8.073 -12.027 1.00 97.56 206 ALA A CA 1
ATOM 1625 C C . ALA A 1 206 ? -10.968 8.848 -13.258 1.00 97.56 206 ALA A C 1
ATOM 1627 O O . ALA A 1 206 ? -10.452 8.244 -14.197 1.00 97.56 206 ALA A O 1
ATOM 1628 N N . ALA A 1 207 ? -11.006 10.183 -13.215 1.00 95.56 207 ALA A N 1
ATOM 1629 C CA . ALA A 1 207 ? -10.473 11.022 -14.285 1.00 95.56 207 ALA A CA 1
ATOM 1630 C C . ALA A 1 207 ? -8.958 10.825 -14.503 1.00 95.56 207 ALA A C 1
ATOM 1632 O O . ALA A 1 207 ? -8.504 10.802 -15.646 1.00 95.56 207 ALA A O 1
ATOM 1633 N N . LEU A 1 208 ? -8.162 10.636 -13.439 1.00 94.06 208 LEU A N 1
ATOM 1634 C CA . LEU A 1 208 ? -6.728 10.327 -13.564 1.00 94.06 208 LEU A CA 1
ATOM 1635 C C . LEU A 1 208 ? -6.485 8.983 -14.266 1.00 94.06 208 LEU A C 1
ATOM 1637 O O . LEU A 1 208 ? -5.623 8.897 -15.144 1.00 94.06 208 LEU A O 1
ATOM 1641 N N . PHE A 1 209 ? -7.251 7.947 -13.916 1.00 95.81 209 PHE A N 1
ATOM 1642 C CA . PHE A 1 209 ? -7.178 6.638 -14.570 1.00 95.81 209 PHE A CA 1
ATOM 1643 C C . PHE A 1 209 ? -7.592 6.705 -16.041 1.00 95.81 209 PHE A C 1
ATOM 1645 O O . PHE A 1 209 ? -6.908 6.136 -16.890 1.00 95.81 209 PHE A O 1
ATOM 1652 N N . GLU A 1 210 ? -8.670 7.423 -16.350 1.00 95.69 210 GLU A N 1
ATOM 1653 C CA . GLU A 1 210 ? -9.166 7.624 -17.714 1.00 95.69 210 GLU A CA 1
ATOM 1654 C C . GLU A 1 210 ? -8.148 8.383 -18.573 1.00 95.69 210 GLU A C 1
ATOM 1656 O O . GLU A 1 210 ? -7.752 7.898 -19.632 1.00 95.69 210 GLU A O 1
ATOM 1661 N N . ASN A 1 211 ? -7.616 9.501 -18.070 1.00 93.44 211 ASN A N 1
ATOM 1662 C CA . ASN A 1 211 ? -6.570 10.267 -18.749 1.00 93.44 211 ASN A CA 1
ATOM 1663 C C . ASN A 1 211 ? -5.323 9.419 -19.014 1.00 93.44 211 ASN A C 1
ATOM 1665 O O . ASN A 1 211 ? -4.755 9.464 -20.107 1.00 93.44 211 ASN A O 1
ATOM 1669 N N . ARG A 1 212 ? -4.896 8.622 -18.027 1.00 93.12 212 ARG A N 1
ATOM 1670 C CA . ARG A 1 212 ? -3.745 7.729 -18.183 1.00 93.12 212 ARG A CA 1
ATOM 1671 C C . ARG A 1 212 ? -4.030 6.607 -19.178 1.00 93.12 212 ARG A C 1
ATOM 1673 O O . ARG A 1 212 ? -3.155 6.279 -19.975 1.00 93.12 212 ARG A O 1
ATOM 1680 N N . TYR A 1 213 ? -5.231 6.038 -19.164 1.00 93.81 213 TYR A N 1
ATOM 1681 C CA . TYR A 1 213 ? -5.639 5.018 -20.124 1.00 93.81 213 TYR A CA 1
ATOM 1682 C C . TYR A 1 213 ? -5.617 5.566 -21.555 1.00 93.81 213 TYR A C 1
ATOM 1684 O O . TYR A 1 213 ? -4.988 4.965 -22.422 1.00 93.81 213 TYR A O 1
ATOM 1692 N N . GLU A 1 214 ? -6.213 6.734 -21.794 1.00 91.50 214 GLU A N 1
ATOM 1693 C CA . GLU A 1 214 ? -6.219 7.384 -23.109 1.00 91.50 214 GLU A CA 1
ATOM 1694 C C . GLU A 1 214 ? -4.807 7.758 -23.577 1.00 91.50 214 GLU A C 1
ATOM 1696 O O . GLU A 1 214 ? -4.440 7.506 -24.728 1.00 91.50 214 GLU A O 1
ATOM 1701 N N . ALA A 1 215 ? -3.971 8.287 -22.678 1.00 88.31 215 ALA A N 1
ATOM 1702 C CA . ALA A 1 215 ? -2.585 8.630 -22.991 1.00 88.31 215 ALA A CA 1
ATOM 1703 C C . ALA A 1 215 ? -1.752 7.409 -23.416 1.00 88.31 215 ALA A C 1
ATOM 1705 O O . ALA A 1 215 ? -0.891 7.525 -24.290 1.00 88.31 215 ALA A O 1
ATOM 1706 N N . LEU A 1 216 ? -2.001 6.248 -22.805 1.00 86.81 216 LEU A N 1
ATOM 1707 C CA . LEU A 1 216 ? -1.224 5.031 -23.033 1.00 86.81 216 LEU A CA 1
ATOM 1708 C C . LEU A 1 216 ? -1.791 4.133 -24.135 1.00 86.81 216 LEU A C 1
ATOM 1710 O O . LEU A 1 216 ? -1.026 3.450 -24.814 1.00 86.81 216 LEU A O 1
ATOM 1714 N N . PHE A 1 217 ? -3.113 4.115 -24.306 1.00 88.69 217 PHE A N 1
ATOM 1715 C CA . PHE A 1 217 ? -3.812 3.109 -25.107 1.00 88.69 217 PHE A CA 1
ATOM 1716 C C . PHE A 1 217 ? -4.844 3.684 -26.090 1.00 88.69 217 PHE A C 1
ATOM 1718 O O . PHE A 1 217 ? -5.362 2.924 -26.906 1.00 88.69 217 PHE A O 1
ATOM 1725 N N . GLY A 1 218 ? -5.139 4.988 -26.043 1.00 83.50 218 GLY A N 1
ATOM 1726 C CA . GLY A 1 218 ? -6.177 5.624 -26.866 1.00 83.50 218 GLY A CA 1
ATOM 1727 C C . GLY A 1 218 ? -5.751 5.987 -28.294 1.00 83.50 218 GLY A C 1
ATOM 1728 O O . GLY A 1 218 ? -6.594 6.125 -29.177 1.00 83.50 218 GLY A O 1
ATOM 1729 N N . ARG A 1 219 ? -4.447 6.123 -28.579 1.00 80.19 219 ARG A N 1
ATOM 1730 C CA . ARG A 1 219 ? -3.968 6.436 -29.940 1.00 80.19 219 ARG A CA 1
ATOM 1731 C C . ARG A 1 219 ? -3.729 5.155 -30.740 1.00 80.19 219 ARG A C 1
ATOM 1733 O O . ARG A 1 219 ? -2.889 4.341 -30.370 1.00 80.19 219 ARG A O 1
ATOM 1740 N N . GLU A 1 220 ? -4.414 5.020 -31.880 1.00 67.31 220 GLU A N 1
ATOM 1741 C CA . GLU A 1 220 ? -4.232 3.915 -32.845 1.00 67.31 220 GLU A CA 1
ATOM 1742 C C . GLU A 1 220 ? -2.791 3.803 -33.377 1.00 67.31 220 GLU A C 1
ATOM 1744 O O . GLU A 1 220 ? -2.379 2.744 -33.854 1.00 67.31 220 GLU A O 1
ATOM 1749 N N . ASP A 1 221 ? -2.003 4.873 -33.249 1.00 59.22 221 ASP A N 1
ATOM 1750 C CA . ASP A 1 221 ? -0.602 4.922 -33.646 1.00 59.22 221 ASP A CA 1
ATOM 1751 C C . ASP A 1 221 ? 0.280 4.258 -32.568 1.00 59.22 221 ASP A C 1
ATOM 1753 O O . ASP A 1 221 ? 0.835 4.900 -31.674 1.00 59.22 221 ASP A O 1
ATOM 1757 N N . ARG A 1 222 ? 0.363 2.920 -32.634 1.00 54.34 222 ARG A N 1
ATOM 1758 C CA . ARG A 1 222 ? 1.044 2.000 -31.694 1.00 54.34 222 ARG A CA 1
ATOM 1759 C C . ARG A 1 222 ? 2.567 2.170 -31.597 1.00 54.34 222 ARG A C 1
ATOM 1761 O O . ARG A 1 222 ? 3.265 1.233 -31.203 1.00 54.34 222 ARG A O 1
ATOM 1768 N N . SER A 1 223 ? 3.139 3.316 -31.957 1.00 53.00 223 SER A N 1
ATOM 1769 C CA . SER A 1 223 ? 4.573 3.528 -31.789 1.00 53.00 223 SER A CA 1
ATOM 1770 C C . SER A 1 223 ? 4.879 3.822 -30.316 1.00 53.00 223 SER A C 1
ATOM 1772 O O . SER A 1 223 ? 5.126 4.961 -29.922 1.00 53.00 223 SER A O 1
ATOM 1774 N N . ILE A 1 224 ? 4.943 2.765 -29.502 1.00 52.31 224 ILE A N 1
ATOM 1775 C CA . ILE A 1 224 ? 5.522 2.784 -28.148 1.00 52.31 224 ILE A CA 1
ATOM 1776 C C . ILE A 1 224 ? 6.992 3.275 -28.194 1.00 52.31 224 ILE A C 1
ATOM 1778 O O . ILE A 1 224 ? 7.575 3.614 -27.178 1.00 52.31 224 ILE A O 1
ATOM 1782 N N . ALA A 1 225 ? 7.585 3.414 -29.387 1.00 45.72 225 ALA A N 1
ATOM 1783 C CA . ALA A 1 225 ? 8.830 4.144 -29.629 1.00 45.72 225 ALA A CA 1
ATOM 1784 C C . ALA A 1 225 ? 8.804 5.628 -29.187 1.00 45.72 225 ALA A C 1
ATOM 1786 O O . ALA A 1 225 ? 9.865 6.225 -29.051 1.00 45.72 225 ALA A O 1
ATOM 1787 N N . ARG A 1 226 ? 7.625 6.232 -28.951 1.00 49.53 226 ARG A N 1
ATOM 1788 C CA . ARG A 1 226 ? 7.491 7.555 -28.302 1.00 49.53 226 ARG A CA 1
ATOM 1789 C C . ARG A 1 226 ? 7.184 7.486 -26.810 1.00 49.53 226 ARG A C 1
ATOM 1791 O O . ARG A 1 226 ? 6.925 8.526 -26.209 1.00 49.53 226 ARG A O 1
ATOM 1798 N N . TRP A 1 227 ? 7.184 6.298 -26.212 1.00 54.84 227 TRP A N 1
ATOM 1799 C CA . TRP A 1 227 ? 7.106 6.177 -24.766 1.00 54.84 227 TRP A CA 1
ATOM 1800 C C . TRP A 1 227 ? 8.416 6.709 -24.190 1.00 54.84 227 TRP A C 1
ATOM 1802 O O . TRP A 1 227 ? 9.402 5.988 -24.081 1.00 54.84 227 TRP A O 1
ATOM 1812 N N . ASN A 1 228 ? 8.441 8.012 -23.915 1.00 50.16 228 ASN A N 1
ATOM 1813 C CA . ASN A 1 228 ? 9.448 8.600 -23.058 1.00 50.16 228 ASN A CA 1
ATOM 1814 C C . ASN A 1 228 ? 9.107 8.105 -21.641 1.00 50.16 228 ASN A C 1
ATOM 1816 O O . ASN A 1 228 ? 8.028 8.441 -21.153 1.00 50.16 228 ASN A O 1
ATOM 1820 N N . PRO A 1 229 ? 9.948 7.276 -20.999 1.00 48.66 229 PRO A N 1
ATOM 1821 C CA . PRO A 1 229 ? 9.692 6.685 -19.682 1.00 48.66 229 PRO A CA 1
ATOM 1822 C C . PRO A 1 229 ? 9.679 7.708 -18.537 1.00 48.66 229 PRO A C 1
ATOM 1824 O O . PRO A 1 229 ? 9.644 7.325 -17.366 1.00 48.66 229 PRO A O 1
ATOM 1827 N N . GLU A 1 230 ? 9.681 9.005 -18.848 1.00 46.91 230 GLU A N 1
ATOM 1828 C CA . GLU A 1 230 ? 9.237 10.053 -17.939 1.00 46.91 230 GLU A CA 1
ATOM 1829 C C . GLU A 1 230 ? 7.741 9.845 -17.649 1.00 46.91 230 GLU A C 1
ATOM 1831 O O . GLU A 1 230 ? 6.852 10.491 -18.196 1.00 46.91 230 GLU A O 1
ATOM 1836 N N . LEU A 1 231 ? 7.471 8.861 -16.787 1.00 49.50 231 LEU A N 1
ATOM 1837 C CA . LEU A 1 231 ? 6.252 8.732 -16.003 1.00 49.50 231 LEU A CA 1
ATOM 1838 C C . LEU A 1 231 ? 5.877 10.112 -15.445 1.00 49.50 231 LEU A C 1
ATOM 1840 O O . LEU A 1 231 ? 6.799 10.878 -15.141 1.00 49.50 231 LEU A O 1
ATOM 1844 N N . PRO A 1 232 ? 4.573 10.393 -15.247 1.00 47.03 232 PRO A N 1
ATOM 1845 C CA . PRO A 1 232 ? 4.112 11.665 -14.705 1.00 47.03 232 PRO A CA 1
ATOM 1846 C C . PRO A 1 232 ? 5.003 12.066 -13.532 1.00 47.03 232 PRO A C 1
ATOM 1848 O O . PRO A 1 232 ? 5.234 11.262 -12.620 1.00 47.03 232 PRO A O 1
ATOM 1851 N N . ASN A 1 233 ? 5.604 13.247 -13.626 1.00 47.44 233 ASN A N 1
ATOM 1852 C CA . ASN A 1 233 ? 6.456 13.756 -12.564 1.00 47.44 233 ASN A CA 1
ATOM 1853 C C . ASN A 1 233 ? 5.566 13.964 -11.322 1.00 47.44 233 ASN A C 1
ATOM 1855 O O . ASN A 1 233 ? 4.353 14.104 -11.465 1.00 47.44 233 ASN A O 1
ATOM 1859 N N . ASP A 1 234 ? 6.112 14.030 -10.104 1.00 46.09 234 ASP A N 1
ATOM 1860 C CA . ASP A 1 234 ? 5.298 14.319 -8.900 1.00 46.09 234 ASP A CA 1
ATOM 1861 C C . ASP A 1 234 ? 4.483 15.626 -9.063 1.00 46.09 234 ASP A C 1
ATOM 1863 O O . ASP A 1 234 ? 3.439 15.814 -8.441 1.00 46.09 234 ASP A O 1
ATOM 1867 N N . ALA A 1 235 ? 4.913 16.509 -9.972 1.00 49.03 235 ALA A N 1
ATOM 1868 C CA . ALA A 1 235 ? 4.193 17.702 -10.408 1.00 49.03 235 ALA A CA 1
ATOM 1869 C C . ALA A 1 235 ? 2.824 17.435 -11.077 1.00 49.03 235 ALA A C 1
ATOM 1871 O O . ALA A 1 235 ? 1.955 18.307 -11.026 1.00 49.03 235 ALA A O 1
ATOM 1872 N N . ASP A 1 236 ? 2.614 16.259 -11.668 1.00 48.16 236 ASP A N 1
ATOM 1873 C CA . ASP A 1 236 ? 1.397 15.884 -12.398 1.00 48.16 236 ASP A CA 1
ATOM 1874 C C . ASP A 1 236 ? 0.316 15.265 -11.488 1.00 48.16 236 ASP A C 1
ATOM 1876 O O . ASP A 1 236 ? -0.838 15.129 -11.897 1.00 48.16 236 ASP A O 1
ATOM 1880 N N . LEU A 1 237 ? 0.654 14.916 -10.240 1.00 49.72 237 LEU A N 1
ATOM 1881 C CA . LEU A 1 237 ? -0.311 14.462 -9.232 1.00 49.72 237 LEU A CA 1
ATOM 1882 C C . LEU A 1 237 ? -1.084 15.660 -8.632 1.00 49.72 237 LEU A C 1
ATOM 1884 O O . LEU A 1 237 ? -0.522 16.760 -8.522 1.00 49.72 237 LEU A O 1
ATOM 1888 N N . PRO A 1 238 ? -2.357 15.499 -8.212 1.00 42.38 238 PRO A N 1
ATOM 1889 C CA . PRO A 1 238 ? -3.073 16.531 -7.457 1.00 42.38 238 PRO A CA 1
ATOM 1890 C C . PRO A 1 238 ? -2.322 16.861 -6.161 1.00 42.38 238 PRO A C 1
ATOM 1892 O O . PRO A 1 238 ? -1.701 15.983 -5.568 1.00 42.38 238 PRO A O 1
ATOM 1895 N N . ALA A 1 239 ? -2.360 18.125 -5.721 1.00 48.69 239 ALA A N 1
ATOM 1896 C CA . ALA A 1 239 ? -1.536 18.641 -4.615 1.00 48.69 239 ALA A CA 1
ATOM 1897 C C . ALA A 1 239 ? -1.649 17.829 -3.309 1.00 48.69 239 ALA A C 1
ATOM 1899 O O . ALA A 1 239 ? -0.696 17.766 -2.542 1.00 48.69 239 ALA A O 1
ATOM 1900 N N . GLU A 1 240 ? -2.791 17.184 -3.093 1.00 44.75 240 GLU A N 1
ATOM 1901 C CA . GLU A 1 240 ? -3.095 16.329 -1.940 1.00 44.75 240 GLU A CA 1
ATOM 1902 C C . GLU A 1 240 ? -2.409 14.951 -2.003 1.00 44.75 240 GLU A C 1
ATOM 1904 O O . GLU A 1 240 ? -2.166 14.338 -0.967 1.00 44.75 240 GLU A O 1
ATOM 1909 N N . ALA A 1 241 ? -2.075 14.475 -3.208 1.00 37.62 241 ALA A N 1
ATOM 1910 C CA . ALA A 1 241 ? -1.373 13.216 -3.469 1.00 37.62 241 ALA A CA 1
ATOM 1911 C C . ALA A 1 241 ? 0.128 13.412 -3.744 1.00 37.62 241 ALA A C 1
ATOM 1913 O O . ALA A 1 241 ? 0.882 12.438 -3.808 1.00 37.62 241 ALA A O 1
ATOM 1914 N N . ARG A 1 242 ? 0.582 14.663 -3.904 1.00 50.94 242 ARG A N 1
ATOM 1915 C CA . ARG A 1 242 ? 2.012 14.972 -3.972 1.00 50.94 242 ARG A CA 1
ATOM 1916 C C . ARG A 1 242 ? 2.625 14.624 -2.628 1.00 50.94 242 ARG A C 1
ATOM 1918 O O . ARG A 1 242 ? 2.136 15.064 -1.586 1.00 50.94 242 ARG A O 1
ATOM 1925 N N . ARG A 1 243 ? 3.721 13.861 -2.638 1.00 51.72 243 ARG A N 1
ATOM 1926 C CA . ARG A 1 243 ? 4.541 13.741 -1.430 1.00 51.72 243 ARG A CA 1
ATOM 1927 C C . ARG A 1 243 ? 4.875 15.165 -0.990 1.00 51.72 243 ARG A C 1
ATOM 1929 O O . ARG A 1 243 ? 5.201 15.972 -1.864 1.00 51.72 243 ARG A O 1
ATOM 1936 N N . PRO A 1 244 ? 4.791 15.502 0.311 1.00 46.78 244 PRO A N 1
ATOM 1937 C CA . PRO A 1 244 ? 5.381 16.742 0.771 1.00 46.78 244 PRO A CA 1
ATOM 1938 C C . PRO A 1 244 ? 6.821 16.678 0.292 1.00 46.78 244 PRO A C 1
ATOM 1940 O O . PRO A 1 244 ? 7.566 15.774 0.685 1.00 46.78 244 PRO A O 1
ATOM 1943 N N . GLU A 1 245 ? 7.144 17.563 -0.651 1.00 45.25 245 GLU A N 1
ATOM 1944 C CA . GLU A 1 245 ? 8.490 17.789 -1.139 1.00 45.25 245 GLU A CA 1
ATOM 1945 C C . GLU A 1 245 ? 9.347 17.723 0.117 1.00 45.25 245 GLU A C 1
ATOM 1947 O O . GLU A 1 245 ? 9.016 18.392 1.106 1.00 45.25 245 GLU A O 1
ATOM 1952 N N . ARG A 1 246 ? 10.325 16.805 0.169 1.00 45.94 246 ARG A N 1
ATOM 1953 C CA . ARG A 1 246 ? 11.309 16.809 1.250 1.00 45.94 246 ARG A CA 1
ATOM 1954 C C . ARG A 1 246 ? 11.989 18.163 1.104 1.00 45.94 246 ARG A C 1
ATOM 1956 O O . ARG A 1 246 ? 13.008 18.268 0.433 1.00 45.94 246 ARG A O 1
ATOM 1963 N N . ALA A 1 247 ? 11.379 19.201 1.680 1.00 41.62 247 ALA A N 1
ATOM 1964 C CA . ALA A 1 247 ? 11.982 20.474 1.942 1.00 41.62 247 ALA A CA 1
ATOM 1965 C C . ALA A 1 247 ? 13.280 20.051 2.579 1.00 41.62 247 ALA A C 1
ATOM 1967 O O . ALA A 1 247 ? 13.241 19.345 3.594 1.00 41.62 247 ALA A O 1
ATOM 1968 N N . GLN A 1 248 ? 14.378 20.322 1.877 1.00 42.84 248 GLN A N 1
ATOM 1969 C CA . GLN A 1 248 ? 15.721 20.109 2.368 1.00 42.84 248 GLN A CA 1
ATOM 1970 C C . GLN A 1 248 ? 15.694 20.702 3.765 1.00 42.84 248 GLN A C 1
ATOM 1972 O O . GLN A 1 248 ? 15.639 21.924 3.919 1.00 42.84 248 GLN A O 1
ATOM 1977 N N . ARG A 1 249 ? 15.524 19.846 4.781 1.00 43.41 249 ARG A N 1
ATOM 1978 C CA . ARG A 1 249 ? 15.417 20.334 6.142 1.00 43.41 249 ARG A CA 1
ATOM 1979 C C . ARG A 1 249 ? 16.786 20.961 6.342 1.00 43.41 249 ARG A C 1
ATOM 1981 O O . ARG A 1 249 ? 17.772 20.242 6.150 1.00 43.41 249 ARG A O 1
ATOM 1988 N N . PRO A 1 250 ? 16.884 22.268 6.648 1.00 43.16 250 PRO A N 1
ATOM 1989 C CA . PRO A 1 250 ? 18.162 22.798 7.094 1.00 43.16 250 PRO A CA 1
ATOM 1990 C C . PRO A 1 250 ? 18.645 21.856 8.201 1.00 43.16 250 PRO A C 1
ATOM 1992 O O . PRO A 1 250 ? 17.781 21.393 8.957 1.00 43.16 250 PRO A O 1
ATOM 1995 N N . PRO A 1 251 ? 19.942 21.498 8.242 1.00 42.59 251 PRO A N 1
ATOM 1996 C CA . PRO A 1 251 ? 20.465 20.490 9.156 1.00 42.59 251 PRO A CA 1
ATOM 1997 C C . PRO A 1 251 ? 19.889 20.759 10.540 1.00 42.59 251 PRO A C 1
ATOM 1999 O O . PRO A 1 251 ? 20.186 21.777 11.166 1.00 42.59 251 PRO A O 1
ATOM 2002 N N . GLN A 1 252 ? 18.949 19.908 10.949 1.00 45.56 252 GLN A N 1
ATOM 2003 C CA . GLN A 1 252 ? 18.333 20.036 12.251 1.00 45.56 252 GLN A CA 1
ATOM 2004 C C . GLN A 1 252 ? 19.388 19.530 13.209 1.00 45.56 252 GLN A C 1
ATOM 2006 O O . GLN A 1 252 ? 19.638 18.331 13.286 1.00 45.56 252 GLN A O 1
ATOM 2011 N N . ASP A 1 253 ? 20.048 20.479 13.861 1.00 54.03 253 ASP A N 1
ATOM 2012 C CA . ASP A 1 253 ? 20.969 20.238 14.954 1.00 54.03 253 ASP A CA 1
ATOM 2013 C C . ASP A 1 253 ? 20.275 19.288 15.953 1.00 54.03 253 ASP A C 1
ATOM 2015 O O . ASP A 1 253 ? 19.266 19.676 16.562 1.00 54.03 253 ASP A O 1
ATOM 2019 N N . PRO A 1 254 ? 20.727 18.025 16.090 1.00 52.97 254 PRO A N 1
ATOM 2020 C CA . PRO A 1 254 ? 20.016 17.000 16.862 1.00 52.97 254 PRO A CA 1
ATOM 2021 C C . PRO A 1 254 ? 19.892 17.359 18.353 1.00 52.97 254 PRO A C 1
ATOM 2023 O O . PRO A 1 254 ? 19.110 16.752 19.082 1.00 52.97 254 PRO A O 1
ATOM 2026 N N . MET A 1 255 ? 20.602 18.398 18.799 1.00 50.94 255 MET A N 1
ATOM 2027 C CA . MET A 1 255 ? 20.546 18.946 20.152 1.00 50.94 255 MET A CA 1
ATOM 2028 C C . MET A 1 255 ? 19.356 19.886 20.418 1.00 50.94 255 MET A C 1
ATOM 2030 O O . MET A 1 255 ? 19.078 20.162 21.583 1.00 50.94 255 MET A O 1
ATOM 2034 N N . GLN A 1 256 ? 18.615 20.365 19.406 1.00 54.59 256 GLN A N 1
ATOM 2035 C CA . GLN A 1 256 ? 17.519 21.329 19.636 1.00 54.59 256 GLN A CA 1
ATOM 2036 C C . GLN A 1 256 ? 16.112 20.722 19.769 1.00 54.59 256 GLN A C 1
ATOM 2038 O O . GLN A 1 256 ? 15.209 21.418 20.230 1.00 54.59 256 GLN A O 1
ATOM 2043 N N . MET A 1 257 ? 15.894 19.439 19.452 1.00 46.59 257 MET A N 1
ATOM 2044 C CA . MET A 1 257 ? 14.553 18.826 19.565 1.00 46.59 257 MET A CA 1
ATOM 2045 C C . MET A 1 257 ? 14.236 18.170 20.918 1.00 46.59 257 MET A C 1
ATOM 2047 O O . MET A 1 257 ? 13.075 17.864 21.174 1.00 46.59 257 MET A O 1
ATOM 2051 N N . PHE A 1 258 ? 15.203 18.023 21.828 1.00 49.53 258 PHE A N 1
ATOM 2052 C CA . PHE A 1 258 ? 14.966 17.409 23.149 1.00 49.53 258 PHE A CA 1
ATOM 2053 C C . PHE A 1 258 ? 14.773 18.409 24.300 1.00 49.53 258 PHE A C 1
ATOM 2055 O O . PHE A 1 258 ? 14.658 18.020 25.460 1.00 49.53 258 PHE A O 1
ATOM 2062 N N . GLY A 1 259 ? 14.714 19.707 23.997 1.00 44.19 259 GLY A N 1
ATOM 2063 C CA . GLY A 1 259 ? 14.793 20.767 24.998 1.00 44.19 259 GLY A CA 1
ATOM 2064 C C . GLY A 1 259 ? 13.495 21.490 25.345 1.00 44.19 259 GLY A C 1
ATOM 2065 O O . GLY A 1 259 ? 13.607 22.594 25.859 1.00 44.19 259 GLY A O 1
ATOM 2066 N N . GLN A 1 260 ? 12.291 20.983 25.043 1.00 45.94 260 GLN A N 1
ATOM 2067 C CA . GLN A 1 260 ? 11.053 21.617 25.538 1.00 45.94 260 GLN A CA 1
ATOM 2068 C C . GLN A 1 260 ? 9.790 20.763 25.323 1.00 45.94 260 GLN A C 1
ATOM 2070 O O . GLN A 1 260 ? 8.961 21.051 24.468 1.00 45.94 260 GLN A O 1
ATOM 2075 N N . GLN A 1 261 ? 9.579 19.733 26.143 1.00 41.44 261 GLN A N 1
ATOM 2076 C CA . GLN A 1 261 ? 8.210 19.379 26.522 1.00 41.44 261 GLN A CA 1
ATOM 2077 C C . GLN A 1 261 ? 8.171 18.756 27.915 1.00 41.44 261 GLN A C 1
ATOM 2079 O O . GLN A 1 261 ? 8.949 17.878 28.274 1.00 41.44 261 GLN A O 1
ATOM 2084 N N . ASN A 1 262 ? 7.291 19.333 28.722 1.00 39.78 262 ASN A N 1
ATOM 2085 C CA . ASN A 1 262 ? 7.190 19.167 30.156 1.00 39.78 262 ASN A CA 1
ATOM 2086 C C . ASN A 1 262 ? 6.797 17.745 30.571 1.00 39.78 262 ASN A C 1
ATOM 2088 O O . ASN A 1 262 ? 5.793 17.208 30.120 1.00 39.78 262 ASN A O 1
ATOM 2092 N N . GLY A 1 263 ? 7.565 17.217 31.523 1.00 42.16 263 GLY A N 1
ATOM 2093 C CA . GLY A 1 263 ? 7.094 16.605 32.766 1.00 42.16 263 GLY A CA 1
ATOM 2094 C C . GLY A 1 263 ? 5.737 15.906 32.761 1.00 42.16 263 GLY A C 1
ATOM 2095 O O . GLY A 1 263 ? 4.740 16.515 33.127 1.00 42.16 263 GLY A O 1
ATOM 2096 N N . LEU A 1 264 ? 5.755 14.597 32.523 1.00 37.25 264 LEU A N 1
ATOM 2097 C CA . LEU A 1 264 ? 4.936 13.610 33.229 1.00 37.25 264 LEU A CA 1
ATOM 2098 C C . LEU A 1 264 ? 5.693 12.280 33.154 1.00 37.25 264 LEU A C 1
ATOM 2100 O O . LEU A 1 264 ? 5.773 11.641 32.110 1.00 37.25 264 LEU A O 1
ATOM 2104 N N . GLY A 1 265 ? 6.338 11.916 34.262 1.00 33.69 265 GLY A N 1
ATOM 2105 C CA . GLY A 1 265 ? 7.092 10.675 34.372 1.00 33.69 265 GLY A CA 1
ATOM 2106 C C . GLY A 1 265 ? 6.158 9.471 34.342 1.00 33.69 265 GLY A C 1
ATOM 2107 O O . GLY A 1 265 ? 5.378 9.268 35.269 1.00 33.69 265 GLY A O 1
ATOM 2108 N N . VAL A 1 266 ? 6.281 8.654 33.299 1.00 36.28 266 VAL A N 1
ATOM 2109 C CA . VAL A 1 266 ? 5.808 7.269 33.295 1.00 36.28 266 VAL A CA 1
ATOM 2110 C C . VAL A 1 266 ? 7.041 6.382 33.495 1.00 36.28 266 VAL A C 1
ATOM 2112 O O . VAL A 1 266 ? 7.888 6.323 32.603 1.00 36.28 2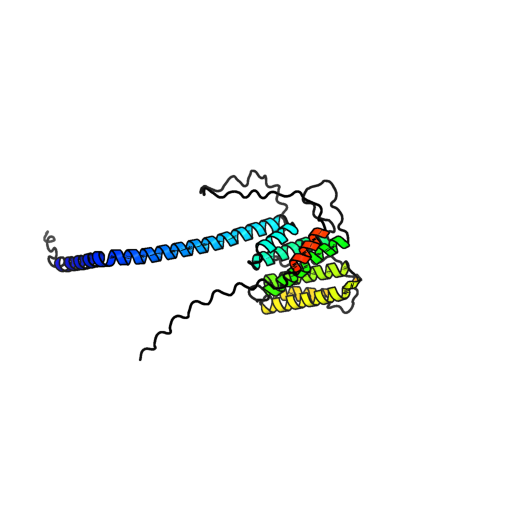66 VAL A O 1
ATOM 2115 N N . PRO A 1 267 ? 7.210 5.719 34.651 1.00 33.78 267 PRO A N 1
ATOM 2116 C CA . PRO A 1 267 ? 8.285 4.755 34.824 1.00 33.78 267 PRO A CA 1
ATOM 2117 C C . PRO A 1 267 ? 7.890 3.434 34.148 1.00 33.78 267 PRO A C 1
ATOM 2119 O O . PRO A 1 267 ? 6.875 2.843 34.509 1.00 33.78 267 PRO A O 1
ATOM 2122 N N . GLY A 1 268 ? 8.699 2.955 33.195 1.00 34.34 268 GLY A N 1
ATOM 2123 C CA . GLY A 1 268 ? 8.687 1.534 32.815 1.00 34.34 268 GLY A CA 1
ATOM 2124 C C . GLY A 1 268 ? 8.483 1.161 31.344 1.00 34.34 268 GLY A C 1
ATOM 2125 O O . GLY A 1 268 ? 8.085 0.030 31.089 1.00 34.34 268 GLY A O 1
ATOM 2126 N N . ALA A 1 269 ? 8.760 2.034 30.373 1.00 33.09 269 ALA A N 1
ATOM 2127 C CA . ALA A 1 269 ? 8.883 1.589 28.982 1.00 33.09 269 ALA A CA 1
ATOM 2128 C C . ALA A 1 269 ? 10.342 1.207 28.694 1.00 33.09 269 ALA A C 1
ATOM 2130 O O . ALA A 1 269 ? 11.195 2.067 28.483 1.00 33.09 269 ALA A O 1
ATOM 2131 N N . THR A 1 270 ? 10.625 -0.094 28.733 1.00 33.19 270 THR A N 1
ATOM 2132 C CA . THR A 1 270 ? 11.861 -0.680 28.212 1.00 33.19 270 THR A CA 1
ATOM 2133 C C . THR A 1 270 ? 11.992 -0.279 26.745 1.00 33.19 270 THR A C 1
ATOM 2135 O O . THR A 1 270 ? 11.180 -0.687 25.916 1.00 33.19 270 THR A O 1
ATOM 2138 N N . VAL A 1 271 ? 12.986 0.555 26.440 1.00 32.75 271 VAL A N 1
ATOM 2139 C CA . VAL A 1 271 ? 13.416 0.831 25.068 1.00 32.75 271 VAL A CA 1
ATOM 2140 C C . VAL A 1 271 ? 13.868 -0.507 24.492 1.00 32.75 271 VAL A C 1
ATOM 2142 O O . VAL A 1 271 ? 14.841 -1.087 24.972 1.00 32.75 271 VAL A O 1
ATOM 2145 N N . LEU A 1 272 ? 13.100 -1.043 23.541 1.00 32.47 272 LEU A N 1
ATOM 2146 C CA . LEU A 1 272 ? 13.535 -2.188 22.757 1.00 32.47 272 LEU A CA 1
ATOM 2147 C C . LEU A 1 272 ? 14.697 -1.699 21.894 1.00 32.47 272 LEU A C 1
ATOM 2149 O O . LEU A 1 272 ? 14.524 -0.842 21.028 1.00 32.47 272 LEU A O 1
ATOM 2153 N N . ASP A 1 273 ? 15.881 -2.206 22.206 1.00 28.39 273 ASP A N 1
ATOM 2154 C CA . ASP A 1 273 ? 17.102 -2.014 21.442 1.00 28.39 273 ASP A CA 1
ATOM 2155 C C . ASP A 1 273 ? 16.912 -2.748 20.106 1.00 28.39 273 ASP A C 1
ATOM 2157 O O . ASP A 1 273 ? 17.033 -3.973 20.024 1.00 28.39 273 ASP A O 1
ATOM 2161 N N . VAL A 1 274 ? 16.481 -2.023 19.070 1.00 36.84 274 VAL A N 1
ATOM 2162 C CA . VAL A 1 274 ? 16.427 -2.554 17.705 1.00 36.84 274 VAL A CA 1
ATOM 2163 C C . VAL A 1 274 ? 17.870 -2.609 17.222 1.00 36.84 274 VAL A C 1
ATOM 2165 O O . VAL A 1 274 ? 18.424 -1.614 16.757 1.00 36.84 274 VAL A O 1
ATOM 2168 N N . GLN A 1 275 ? 18.494 -3.775 17.394 1.00 30.58 275 GLN A N 1
ATOM 2169 C CA . GLN A 1 275 ? 19.771 -4.102 16.771 1.00 30.58 275 GLN A CA 1
ATOM 2170 C C . GLN A 1 275 ? 19.632 -3.922 15.257 1.00 30.58 275 GLN A C 1
ATOM 2172 O O . GLN A 1 275 ? 19.012 -4.736 14.576 1.00 30.58 275 GLN A O 1
ATOM 2177 N N . GLN A 1 276 ? 20.213 -2.842 14.739 1.00 34.91 276 GLN A N 1
ATOM 2178 C CA . GLN A 1 276 ? 20.472 -2.677 13.316 1.00 34.91 276 GLN A CA 1
ATOM 2179 C C . GLN A 1 276 ? 21.440 -3.788 12.892 1.00 34.91 276 GLN A C 1
ATOM 2181 O O . GLN A 1 276 ? 22.598 -3.812 13.316 1.00 34.91 276 GLN A O 1
ATOM 2186 N N . GLY A 1 277 ? 20.939 -4.751 12.116 1.00 34.69 277 GLY A N 1
ATOM 2187 C CA . GLY A 1 277 ? 21.773 -5.748 11.452 1.00 34.69 277 GLY A CA 1
ATOM 2188 C C . GLY A 1 277 ? 22.691 -5.075 10.423 1.00 34.69 277 GLY A C 1
ATOM 2189 O O . GLY A 1 277 ? 22.329 -4.031 9.880 1.00 34.69 277 GLY A O 1
ATOM 2190 N N . PRO A 1 278 ? 23.891 -5.622 10.168 1.00 36.28 278 PRO A N 1
ATOM 2191 C CA . PRO A 1 278 ? 24.798 -5.065 9.174 1.00 36.28 278 PRO A CA 1
ATOM 2192 C C . PRO A 1 278 ? 24.176 -5.214 7.783 1.00 36.28 278 PRO A C 1
ATOM 2194 O O . PRO A 1 278 ? 23.712 -6.301 7.443 1.00 36.28 278 PRO A O 1
ATOM 2197 N N . GLY A 1 279 ? 24.180 -4.128 7.002 1.00 39.56 279 GLY A N 1
ATOM 2198 C CA . GLY A 1 279 ? 23.775 -4.127 5.597 1.00 39.56 279 GLY A CA 1
ATOM 2199 C C . GLY A 1 279 ? 24.533 -5.210 4.836 1.00 39.56 279 GLY A C 1
ATOM 2200 O O . GLY A 1 279 ? 25.747 -5.114 4.652 1.00 39.56 279 GLY A O 1
ATOM 2201 N N . GLY A 1 280 ? 23.819 -6.278 4.497 1.00 39.19 280 GLY A N 1
ATOM 2202 C CA . GLY A 1 280 ? 24.306 -7.366 3.669 1.00 39.19 280 GLY A CA 1
ATOM 2203 C C . GLY A 1 280 ? 23.814 -7.157 2.248 1.00 39.19 280 GLY A C 1
ATOM 2204 O O . GLY A 1 280 ? 22.671 -6.743 2.060 1.00 39.19 280 GLY A O 1
ATOM 2205 N N . ASP A 1 281 ? 24.682 -7.446 1.280 1.00 38.88 281 ASP A N 1
ATOM 2206 C CA . ASP A 1 281 ? 24.310 -7.608 -0.124 1.00 38.88 281 ASP A CA 1
ATOM 2207 C C . ASP A 1 281 ? 22.996 -8.396 -0.221 1.00 38.88 281 ASP A C 1
ATOM 2209 O O . ASP A 1 281 ? 22.835 -9.421 0.451 1.00 38.88 281 ASP A O 1
ATOM 2213 N N . ILE A 1 282 ? 22.051 -7.911 -1.031 1.00 49.56 282 ILE A N 1
ATOM 2214 C CA . ILE A 1 282 ? 20.775 -8.590 -1.253 1.00 49.56 282 ILE A CA 1
ATOM 2215 C C . ILE A 1 282 ? 21.076 -9.963 -1.863 1.00 49.56 282 ILE A C 1
ATOM 2217 O O . ILE A 1 282 ? 21.388 -10.082 -3.050 1.00 49.56 282 ILE A O 1
ATOM 2221 N N . ASP A 1 283 ? 20.989 -11.010 -1.044 1.00 74.00 283 ASP A N 1
ATOM 2222 C CA . ASP A 1 283 ? 21.069 -12.386 -1.513 1.00 74.00 283 ASP A CA 1
ATOM 2223 C C . ASP A 1 283 ? 19.782 -12.700 -2.285 1.00 74.00 283 ASP A C 1
ATOM 2225 O O . ASP A 1 283 ? 18.717 -12.953 -1.713 1.00 74.00 283 ASP A O 1
ATOM 2229 N N . ILE A 1 284 ? 19.883 -12.624 -3.612 1.00 55.41 284 ILE A N 1
ATOM 2230 C CA . ILE A 1 284 ? 18.776 -12.859 -4.540 1.00 55.41 284 ILE A CA 1
ATOM 2231 C C . ILE A 1 284 ? 18.172 -14.259 -4.323 1.00 55.41 284 ILE A C 1
ATOM 2233 O O . ILE A 1 284 ? 16.960 -14.412 -4.470 1.00 55.41 284 ILE A O 1
ATOM 2237 N N . GLU A 1 285 ? 18.955 -15.269 -3.919 1.00 61.16 285 GLU A N 1
ATOM 2238 C CA . GLU A 1 285 ? 18.420 -16.603 -3.609 1.00 61.16 285 GLU A CA 1
ATOM 2239 C C . GLU A 1 285 ? 17.547 -16.586 -2.349 1.00 61.16 285 GLU A C 1
ATOM 2241 O O . GLU A 1 285 ? 16.460 -17.171 -2.344 1.00 61.16 285 GLU A O 1
ATOM 2246 N N . GLU A 1 286 ? 17.964 -15.876 -1.299 1.00 74.88 286 GLU A N 1
ATOM 2247 C CA . GLU A 1 286 ? 17.174 -15.742 -0.070 1.00 74.88 286 GLU A CA 1
ATOM 2248 C C . GLU A 1 286 ? 15.904 -14.911 -0.299 1.00 74.88 286 GLU A C 1
ATOM 2250 O O . GLU A 1 286 ? 14.832 -15.252 0.216 1.00 74.88 286 GLU A O 1
ATOM 2255 N N . LEU A 1 287 ? 15.990 -13.863 -1.125 1.00 60.62 287 LEU A N 1
ATOM 2256 C CA . LEU A 1 287 ? 14.836 -13.062 -1.532 1.00 60.62 287 LEU A CA 1
ATOM 2257 C C . LEU A 1 287 ? 13.823 -13.911 -2.318 1.00 60.62 287 LEU A C 1
ATOM 2259 O O . LEU A 1 287 ? 12.631 -13.900 -2.006 1.00 60.62 287 LEU A O 1
ATOM 2263 N N . MET A 1 288 ? 14.289 -14.707 -3.285 1.00 60.22 288 MET A N 1
ATOM 2264 C CA . MET A 1 288 ? 13.438 -15.615 -4.063 1.00 60.22 288 MET A CA 1
ATOM 2265 C C . MET A 1 288 ? 12.816 -16.709 -3.187 1.00 60.22 288 MET A C 1
ATOM 2267 O O . MET A 1 288 ? 11.628 -17.004 -3.324 1.00 60.22 288 MET A O 1
ATOM 2271 N N . ARG A 1 289 ? 13.564 -17.250 -2.217 1.00 79.62 289 ARG A N 1
ATOM 2272 C CA . ARG A 1 289 ? 13.045 -18.214 -1.234 1.00 79.62 289 ARG A CA 1
ATOM 2273 C C . ARG A 1 289 ? 11.951 -17.605 -0.354 1.00 79.62 289 ARG A C 1
ATOM 2275 O O . ARG A 1 289 ? 10.963 -18.276 -0.052 1.00 79.62 289 ARG A O 1
ATOM 2282 N N . ARG A 1 290 ? 12.092 -16.336 0.045 1.00 65.56 290 ARG A N 1
ATOM 2283 C CA . ARG A 1 290 ? 11.048 -15.592 0.771 1.00 65.56 290 ARG A CA 1
ATOM 2284 C C . ARG A 1 290 ? 9.811 -15.344 -0.092 1.00 65.56 290 ARG A C 1
ATOM 2286 O O . ARG A 1 290 ? 8.706 -15.533 0.407 1.00 65.56 290 ARG A O 1
ATOM 2293 N N . ILE A 1 291 ? 9.972 -14.980 -1.367 1.00 62.25 291 ILE A N 1
ATOM 2294 C CA . ILE A 1 291 ? 8.850 -14.831 -2.314 1.00 62.25 291 ILE A CA 1
ATOM 2295 C C . ILE A 1 291 ? 8.075 -16.148 -2.438 1.00 62.25 291 ILE A C 1
ATOM 2297 O O . ILE A 1 291 ? 6.848 -16.156 -2.348 1.00 62.25 291 ILE A O 1
ATOM 2301 N N . GLU A 1 292 ? 8.779 -17.271 -2.578 1.00 68.88 292 GLU A N 1
ATOM 2302 C CA . GLU A 1 292 ? 8.152 -18.589 -2.678 1.00 68.88 292 GLU A CA 1
ATOM 2303 C C . GLU A 1 292 ? 7.382 -18.948 -1.393 1.00 68.88 292 GLU A C 1
ATOM 2305 O O . GLU A 1 292 ? 6.245 -19.413 -1.461 1.00 68.88 292 GLU A O 1
ATOM 2310 N N . GLN A 1 293 ? 7.930 -18.629 -0.213 1.00 71.38 293 GLN A N 1
ATOM 2311 C CA . GLN A 1 293 ? 7.224 -18.790 1.067 1.00 71.38 293 GLN A CA 1
ATOM 2312 C C . GLN A 1 293 ? 5.985 -17.889 1.195 1.00 71.38 293 GLN A C 1
ATOM 2314 O O . GLN A 1 293 ? 4.973 -18.333 1.741 1.00 71.38 293 GLN A O 1
ATOM 2319 N N . MET A 1 294 ? 6.030 -16.657 0.678 1.00 55.56 294 MET A N 1
ATOM 2320 C CA . MET A 1 294 ? 4.875 -15.751 0.678 1.00 55.56 294 MET A CA 1
ATOM 2321 C C . MET A 1 294 ? 3.754 -16.242 -0.250 1.00 55.56 294 MET A C 1
ATOM 2323 O O . MET A 1 294 ? 2.585 -16.155 0.123 1.00 55.56 294 MET A O 1
ATOM 2327 N N . ASN A 1 295 ? 4.092 -16.821 -1.407 1.00 55.56 295 ASN A N 1
ATOM 2328 C CA . ASN A 1 295 ? 3.112 -17.347 -2.367 1.00 55.56 295 ASN A CA 1
ATOM 2329 C C . ASN A 1 295 ? 2.517 -18.714 -1.965 1.00 55.56 295 ASN A C 1
ATOM 2331 O O . ASN A 1 295 ? 1.434 -19.067 -2.412 1.00 55.56 295 ASN A O 1
ATOM 2335 N N . LEU A 1 296 ? 3.152 -19.476 -1.067 1.00 53.50 296 LEU A N 1
ATOM 2336 C CA . LEU A 1 296 ? 2.615 -20.751 -0.554 1.00 53.50 296 LEU A CA 1
ATOM 2337 C C . LEU A 1 296 ? 1.450 -20.596 0.450 1.00 53.50 296 LEU A C 1
ATOM 2339 O O . LEU A 1 296 ? 0.845 -21.595 0.840 1.00 53.50 296 LEU A O 1
ATOM 2343 N N . THR A 1 297 ? 1.099 -19.367 0.852 1.00 49.97 297 THR A N 1
ATOM 2344 C CA . THR A 1 297 ? -0.089 -19.057 1.677 1.00 49.97 297 THR A CA 1
ATOM 2345 C C . THR A 1 297 ? -1.179 -18.370 0.849 1.00 49.97 297 THR A C 1
ATOM 2347 O O . THR A 1 297 ? -1.644 -17.283 1.182 1.00 49.97 297 THR A O 1
ATOM 2350 N N . ASP A 1 298 ? -1.576 -19.016 -0.250 1.00 46.25 298 ASP A N 1
ATOM 2351 C CA . ASP A 1 298 ? -2.596 -18.542 -1.203 1.00 46.25 298 ASP A CA 1
ATOM 2352 C C . ASP A 1 298 ? -4.026 -18.457 -0.635 1.00 46.25 298 ASP A C 1
ATOM 2354 O O . ASP A 1 298 ? -4.912 -17.895 -1.283 1.00 46.25 298 ASP A O 1
ATOM 2358 N N . ASP A 1 299 ? -4.272 -18.959 0.579 1.00 50.62 299 ASP A N 1
ATOM 2359 C CA . ASP A 1 299 ? -5.503 -18.621 1.283 1.00 50.62 299 ASP A CA 1
ATOM 2360 C C . ASP A 1 299 ? -5.324 -17.245 1.941 1.00 50.62 299 ASP A C 1
ATOM 2362 O O . ASP A 1 299 ? -4.499 -17.107 2.856 1.00 50.62 299 ASP A O 1
ATOM 2366 N N . PRO A 1 300 ? -6.080 -16.205 1.520 1.00 51.56 300 PRO A N 1
ATOM 2367 C CA . PRO A 1 300 ? -6.122 -14.967 2.282 1.00 51.56 300 PRO A CA 1
ATOM 2368 C C . PRO A 1 300 ? -6.456 -15.343 3.729 1.00 51.56 300 PRO A C 1
ATOM 2370 O O . PRO A 1 300 ? -7.323 -16.202 3.925 1.00 51.56 300 PRO A O 1
ATOM 2373 N N . PRO A 1 301 ? -5.781 -14.756 4.740 1.00 47.44 301 PRO A N 1
ATOM 2374 C CA . PRO A 1 301 ? -6.098 -15.060 6.126 1.00 47.44 301 PRO A CA 1
ATOM 2375 C C . PRO A 1 301 ? -7.602 -14.892 6.271 1.00 47.44 301 PRO A C 1
ATOM 2377 O O . PRO A 1 301 ? -8.121 -13.812 5.967 1.00 47.44 301 PRO A O 1
ATOM 2380 N N . ALA A 1 302 ? -8.291 -15.985 6.625 1.00 46.25 302 ALA A N 1
ATOM 2381 C CA . ALA A 1 302 ? -9.726 -15.964 6.831 1.00 46.25 302 ALA A CA 1
ATOM 2382 C C . ALA A 1 302 ? -9.999 -14.744 7.703 1.00 46.25 302 ALA A C 1
ATOM 2384 O O . ALA A 1 302 ? -9.419 -14.625 8.789 1.00 46.25 302 ALA A O 1
ATOM 2385 N N . LEU A 1 303 ? -10.767 -13.787 7.164 1.00 48.59 303 LEU A N 1
ATOM 2386 C CA . LEU A 1 303 ? -11.144 -12.606 7.926 1.00 48.59 303 LEU A CA 1
ATOM 2387 C C . LEU A 1 303 ? -11.657 -13.137 9.265 1.00 48.59 303 LEU A C 1
ATOM 2389 O O . LEU A 1 303 ? -12.455 -14.079 9.233 1.00 48.59 303 LEU A O 1
ATOM 2393 N N . PRO A 1 304 ? -11.148 -12.639 10.409 1.00 47.19 304 PRO A N 1
ATO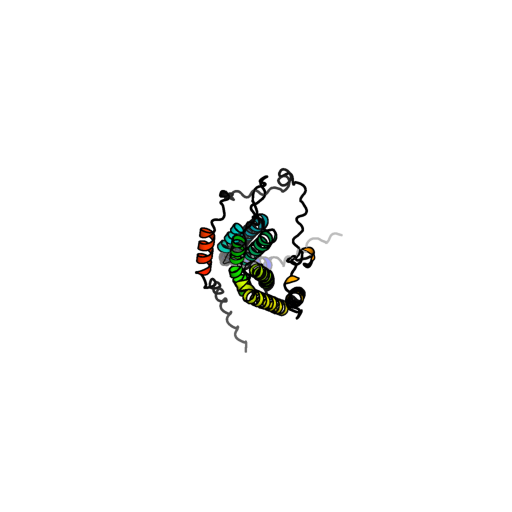M 2394 C CA . PRO A 1 304 ? -11.606 -13.120 11.701 1.00 47.19 304 PRO A CA 1
ATOM 2395 C C . PRO A 1 304 ? -13.126 -13.060 11.664 1.00 47.19 304 PRO A C 1
ATOM 2397 O O . PRO A 1 304 ? -13.662 -11.984 11.389 1.00 47.19 304 PRO A O 1
ATOM 2400 N N . GLU A 1 305 ? -13.780 -14.222 11.812 1.00 47.47 305 GLU A N 1
ATOM 2401 C CA . GLU A 1 305 ? -15.237 -14.315 11.794 1.00 47.47 305 GLU A CA 1
ATOM 2402 C C . GLU A 1 305 ? -15.750 -13.183 12.677 1.00 47.47 305 GLU A C 1
ATOM 2404 O O . GLU A 1 305 ? -15.327 -13.069 13.834 1.00 47.47 305 GLU A O 1
ATOM 2409 N N . GLU A 1 306 ? -16.543 -12.274 12.094 1.00 44.66 306 GLU A N 1
ATOM 2410 C CA . GLU A 1 306 ? -17.158 -11.194 12.853 1.00 44.66 306 GLU A CA 1
ATOM 2411 C C . GLU A 1 306 ? -17.744 -11.824 14.112 1.00 44.66 306 GLU A C 1
ATOM 2413 O O . GLU A 1 306 ? -18.540 -12.762 14.023 1.00 44.66 306 GLU A O 1
ATOM 2418 N N . SER A 1 307 ? -17.282 -11.354 15.277 1.00 56.09 307 SER A N 1
ATOM 2419 C CA . SER A 1 307 ? -17.806 -11.785 16.571 1.00 56.09 307 SER A CA 1
ATOM 2420 C C . SER A 1 307 ? -19.327 -11.871 16.450 1.00 56.09 307 SER A C 1
ATOM 2422 O O . SER A 1 307 ? -19.920 -10.883 16.003 1.00 56.09 307 SER A O 1
ATOM 2424 N N . PRO A 1 308 ? -19.951 -13.014 16.796 1.00 56.28 308 PRO A N 1
ATOM 2425 C CA . PRO A 1 308 ? -21.372 -13.223 16.569 1.00 56.28 308 PRO A CA 1
ATOM 2426 C C . PRO A 1 308 ? -22.136 -12.025 17.114 1.00 56.28 308 PRO A C 1
ATOM 2428 O O . PRO A 1 308 ? -21.895 -11.600 18.251 1.00 56.28 308 PRO A O 1
ATOM 2431 N N . ALA A 1 309 ? -22.994 -11.453 16.265 1.00 57.72 309 ALA A N 1
ATOM 2432 C CA . ALA A 1 309 ? -23.808 -10.306 16.623 1.00 57.72 309 ALA A CA 1
ATOM 2433 C C . ALA A 1 309 ? -24.448 -10.565 17.998 1.00 57.72 309 ALA A C 1
ATOM 2435 O O . ALA A 1 309 ? -24.936 -11.677 18.239 1.00 57.72 309 ALA A O 1
ATOM 2436 N N . PRO A 1 310 ? -24.398 -9.592 18.927 1.00 67.94 310 PRO A N 1
ATOM 2437 C CA . PRO A 1 310 ? -25.021 -9.759 20.229 1.00 67.94 310 PRO A CA 1
ATOM 2438 C C . PRO A 1 310 ? -26.483 -10.183 20.021 1.00 67.94 310 PRO A C 1
ATOM 2440 O O . PRO A 1 310 ? -27.134 -9.633 19.129 1.00 67.94 310 PRO A O 1
ATOM 2443 N N . PRO A 1 311 ? -26.983 -11.174 20.784 1.00 70.88 311 PRO A N 1
ATOM 2444 C CA . PRO A 1 311 ? -28.323 -11.711 20.590 1.00 70.88 311 PRO A CA 1
ATOM 2445 C C . PRO A 1 311 ? -29.335 -10.567 20.583 1.00 70.88 311 PRO A C 1
ATOM 2447 O O . PRO A 1 311 ? -29.320 -9.729 21.490 1.00 70.88 311 PRO A O 1
ATOM 2450 N N . GLU A 1 312 ? -30.172 -10.525 19.542 1.00 63.78 312 GLU A N 1
ATOM 2451 C CA . GLU A 1 312 ? -31.244 -9.541 19.415 1.00 63.78 312 GLU A CA 1
ATOM 2452 C C . GLU A 1 312 ? -32.053 -9.517 20.714 1.00 63.78 312 GLU A C 1
ATOM 2454 O O . GLU A 1 312 ? -32.465 -10.556 21.241 1.00 63.78 312 GLU A O 1
ATOM 2459 N N . ALA A 1 313 ? -32.212 -8.317 21.276 1.00 69.38 313 ALA A N 1
ATOM 2460 C CA . ALA A 1 313 ? -33.005 -8.128 22.476 1.00 69.38 313 ALA A CA 1
ATOM 2461 C C . ALA A 1 313 ? -34.428 -8.653 22.211 1.00 69.38 313 ALA A C 1
ATOM 2463 O O . ALA A 1 313 ? -34.982 -8.352 21.153 1.00 69.38 313 ALA A O 1
ATOM 2464 N N . PRO A 1 314 ? -35.023 -9.428 23.137 1.00 71.81 314 PRO A N 1
ATOM 2465 C CA . PRO A 1 314 ? -36.349 -9.992 22.935 1.00 71.81 314 PRO A CA 1
ATOM 2466 C C . PRO A 1 314 ? -37.350 -8.870 22.650 1.00 71.81 314 PRO A C 1
ATOM 2468 O O . PRO A 1 314 ? -37.433 -7.901 23.412 1.00 71.81 314 PRO A O 1
ATOM 2471 N N . GLU A 1 315 ? -38.084 -9.009 21.545 1.00 67.44 315 GLU A N 1
ATOM 2472 C CA . GLU A 1 315 ? -39.157 -8.096 21.165 1.00 67.44 315 GLU A CA 1
ATOM 2473 C C . GLU A 1 315 ? -40.113 -7.923 22.348 1.00 67.44 315 GLU A C 1
ATOM 2475 O O . GLU A 1 315 ? -40.634 -8.888 22.916 1.00 67.44 315 GLU A O 1
ATOM 2480 N N . SER A 1 316 ? -40.291 -6.668 22.764 1.00 68.94 316 SER A N 1
ATOM 2481 C CA . SER A 1 316 ? -41.242 -6.325 23.818 1.00 68.94 316 SER A CA 1
ATOM 2482 C C . SER A 1 316 ? -42.643 -6.745 23.363 1.00 68.94 316 SER A C 1
ATOM 2484 O O . SER A 1 316 ? -43.029 -6.380 22.252 1.00 68.94 316 SER A O 1
ATOM 2486 N N . PRO A 1 317 ? -43.413 -7.484 24.180 1.00 69.62 317 PRO A N 1
ATOM 2487 C CA . PRO A 1 317 ? -44.758 -7.887 23.800 1.00 69.62 317 PRO A CA 1
ATOM 2488 C C . PRO A 1 317 ? -45.626 -6.645 23.575 1.00 69.62 317 PRO A C 1
ATOM 2490 O O . PRO A 1 317 ? -45.713 -5.778 24.450 1.00 69.62 317 PRO A O 1
ATOM 2493 N N . GLU A 1 318 ? -46.255 -6.571 22.399 1.00 63.34 318 GLU A N 1
ATOM 2494 C CA . GLU A 1 318 ? -47.288 -5.584 22.088 1.00 63.34 318 GLU A CA 1
ATOM 2495 C C . GLU A 1 318 ? -48.361 -5.611 23.184 1.00 63.34 318 GLU A C 1
ATOM 2497 O O . GLU A 1 318 ? -48.933 -6.657 23.507 1.00 63.34 318 GLU A O 1
ATOM 2502 N N . ALA A 1 319 ? -48.592 -4.450 23.795 1.00 63.81 319 ALA A N 1
ATOM 2503 C CA . ALA A 1 319 ? -49.648 -4.276 24.777 1.00 63.81 319 ALA A CA 1
ATOM 2504 C C . ALA A 1 319 ? -51.026 -4.292 24.076 1.00 63.81 319 ALA A C 1
ATOM 2506 O O . ALA A 1 319 ? -51.142 -3.725 22.987 1.00 63.81 319 ALA A O 1
ATOM 2507 N N . PRO A 1 320 ? -52.043 -4.932 24.685 1.00 68.00 320 PRO A N 1
ATOM 2508 C CA . PRO A 1 320 ? -53.373 -5.126 24.101 1.00 68.00 320 PRO A CA 1
ATOM 2509 C C . PRO A 1 320 ? -54.223 -3.855 23.991 1.00 68.00 320 PRO A C 1
ATOM 2511 O O . PRO A 1 320 ? -54.045 -2.933 24.825 1.00 68.00 320 PRO A O 1
#

Sequence (320 aa):
MDDRQREVQVGAGLHESRLNTELIDFLQVWGPRVLYVVLAVVLAYIGLQYLDRHREQQMDRAYAELQSALVTGQIDGLFEVAENHRSKNAIWSKAIIGASQQVIGEVRVGYERVEQETTEEPPLLTTEARVAMVDLVIDPLRQVARANSDPKRALFAVDAYWNLTTLLMTKAMLVPEQRDALLDEAKQSLRAGLSGSREAGLEQFAALFENRYEALFGREDRSIARWNPELPNDADLPAEARRPERAQRPPQDPMQMFGQQNGLGVPGATVLDVQQGPGGDIDIEELMRRIEQMNLTDDPPALPEESPAPPEAPESPEAP

Secondary structure (DSSP, 8-state):
----S----TTSHHHHHHHHHHHHHHHHHHHHHHHHHHHHHHHHHHHHHHHHHHHHHHHHHHHHHHHHHHHHT-HHHHHHHHHHTTTSHHHHHHHHHHHHHHHHHHHHH-B---SS--SSPPPBPPHHHHHHHHHHHHHHHHHHHHHT-SGGGHHHHHHHHHHHHHHHHHHHHH-GGGHHHHHHHHHHHHHHHHHHHHHTT-HHHHHHHHHHHHHHHS-S---GGG-------GGGS-TTTS-----------TTSSSS------------------------HHHHHHHHHHHHT--SPPPPP---PPPPPPPPPPPP-